Protein AF-0000000087425951 (afdb_homodimer)

Sequence (252 aa):
MTLQTYEGGCHCGRIRFEIDVDLGAAEILDCNCSICTKKGFLHLIVPPEHFRLLQGDDAISEYRFGTKQAVHKFCRTCGVHPFYTPRSHPDDVDVNVRALEGVEIGELEITPFDGRNWEDNVEGIRMTLQTYEGGCHCGRIRFEIDVDLGAAEILDCNCSICTKKGFLHLIVPPEHFRLLQGDDAISEYRFGTKQAVHKFCRTCGVHPFYTPRSHPDDVDVNVRALEGVEIGELEITPFDGRNWEDNVEGIR

Solvent-accessible surface area (backbone atoms only — not comparable to full-atom values): 13506 Å² total; per-residue (Å²): 133,68,75,38,81,41,47,32,29,37,77,82,58,56,32,30,32,39,35,54,44,34,71,92,75,49,72,32,35,38,40,58,18,80,58,37,39,37,37,43,46,34,39,35,75,38,54,52,92,35,49,43,80,72,44,31,79,88,40,55,38,68,33,66,56,95,89,51,65,30,42,41,31,22,33,69,65,64,30,26,52,32,39,29,32,35,60,86,43,69,79,30,36,31,32,21,57,52,21,35,59,93,64,61,72,91,78,55,74,70,40,81,37,63,39,71,50,36,89,84,41,51,69,80,76,95,133,68,73,38,80,40,47,31,30,36,78,81,58,56,32,30,32,38,34,55,44,35,72,92,74,50,73,30,37,39,39,56,20,79,59,38,38,36,38,41,47,33,40,34,74,37,54,51,92,33,49,43,81,73,44,31,79,89,39,53,38,71,34,69,56,93,90,50,64,30,43,39,31,22,33,70,65,65,29,28,52,33,39,30,29,35,60,86,42,70,79,31,35,30,32,20,56,53,21,37,60,93,63,61,71,91,76,54,73,70,41,80,37,63,39,72,50,36,89,83,43,53,70,80,78,96

Radius of gyration: 17.61 Å; Cα contacts (8 Å, |Δi|>4): 577; chains: 2; bounding box: 40×49×46 Å

Foldseek 3Di:
DAWDKWKFADDVPQWIKIFTDDQQPFAWEQEDADVSVVQVFIWTKDAPVRMGTPGRPVQWDWDADDVRLWTFIAGNPRGHGQWTQDNLHNRIIIGRPVGTPPDDPVPHDYHYFHCNPVVVTSVVVD/DAWDKWKFADDVPQWIKIFTDDQQPFAKEQEDADVSVVQVFIWTKDAPVRMGTPGRPVQWDWDADDVRQWTFIAGNPRGHGQWTQDNLHNRIIIGRPVGTPPDDPVPHDYHYFHCNPVVVTSVVVD

pLDDT: mean 97.37, std 3.4, range [67.31, 98.94]

Secondary structure (DSSP, 8-state):
---EEEEEE-SSSSSEEEEEE-TTT--EEEE-SHHHHHHT--EEEE-GGGEEEEE-GGGEEEE--TTS-SBEEEETTT----EEB-SS-TTSEEEEGGGBTT--GGGS-EEEE-GGGHHHHGGGG-/---EEEEEE-SSSS-EEEEEE-TTT--EEEE-SHHHHHHT--EEEE-GGGEEEEE-GGGEEEE--TTS-SBEEEETTT----EEB-SS-TTSEEEEGGGBTT--GGGS-EEEE-GGGHHHHGGGG-

Nearest PDB structures (foldseek):
  3fac-assembly6_F  TM=9.091E-01  e=2.505E-10  Cereibacter sphaeroides 2.4.1
  8ajq-assembly2_C  TM=7.579E-01  e=1.275E-05  Pseudomonas aeruginosa PAO1
  6r0v-assembly3_C  TM=4.363E-01  e=1.136E+00  Magnetospirillum gryphiswaldense MSR-1
  8x2u-assembly1_P  TM=5.049E-01  e=9.489E+00  Mus musculus
  7xoi-assembly8_O  TM=3.324E-01  e=5.133E+00  Aspergillus sojae NBRC 4239

Structure (mmCIF, N/CA/C/O backbone):
data_AF-0000000087425951-model_v1
#
loop_
_entity.id
_entity.type
_entity.pdbx_description
1 polymer 'GFA family protein'
#
loop_
_atom_site.group_PDB
_atom_site.id
_atom_site.type_symbol
_atom_site.label_atom_id
_atom_site.label_alt_id
_atom_site.label_comp_id
_atom_site.label_asym_id
_atom_site.label_entity_id
_atom_site.label_seq_id
_atom_site.pdbx_PDB_ins_code
_atom_site.Cartn_x
_atom_site.Cartn_y
_atom_site.Cartn_z
_atom_site.occupancy
_atom_site.B_iso_or_equiv
_atom_site.auth_seq_id
_atom_site.auth_comp_id
_atom_site.auth_asym_id
_atom_site.auth_atom_id
_atom_site.pdbx_PDB_model_num
ATOM 1 N N . MET A 1 1 ? -12.234 27.031 -0.4 1 67.31 1 MET A N 1
ATOM 2 C CA . MET A 1 1 ? -12.938 25.797 -0.085 1 67.31 1 MET A CA 1
ATOM 3 C C . MET A 1 1 ? -12.742 25.422 1.378 1 67.31 1 MET A C 1
ATOM 5 O O . MET A 1 1 ? -11.812 25.906 2.031 1 67.31 1 MET A O 1
ATOM 9 N N . THR A 1 2 ? -13.68 24.969 2.209 1 88.31 2 THR A N 1
ATOM 10 C CA . THR A 1 2 ? -13.773 24.859 3.66 1 88.31 2 THR A CA 1
ATOM 11 C C . THR A 1 2 ? -13.148 23.547 4.145 1 88.31 2 THR A C 1
ATOM 13 O O . THR A 1 2 ? -13.227 22.531 3.461 1 88.31 2 THR A O 1
ATOM 16 N N . LEU A 1 3 ? -12.516 23.703 5.332 1 94.31 3 LEU A N 1
ATOM 17 C CA . LEU A 1 3 ? -11.961 22.531 6.004 1 94.31 3 LEU A CA 1
ATOM 18 C C . LEU A 1 3 ? -13.07 21.562 6.41 1 94.31 3 LEU A C 1
ATOM 20 O O . LEU A 1 3 ? -14.133 21.969 6.867 1 94.31 3 LEU A O 1
ATOM 24 N N . GLN A 1 4 ? -12.859 20.312 6.082 1 96.94 4 GLN A N 1
ATOM 25 C CA . GLN A 1 4 ? -13.727 19.219 6.516 1 96.94 4 GLN A CA 1
ATOM 26 C C . GLN A 1 4 ? -12.938 18.172 7.312 1 96.94 4 GLN A C 1
ATOM 28 O O . GLN A 1 4 ? -11.734 18 7.102 1 96.94 4 GLN A O 1
ATOM 33 N N . THR A 1 5 ? -13.695 17.578 8.266 1 98.44 5 THR A N 1
ATOM 34 C CA . THR A 1 5 ? -13.07 16.516 9.047 1 98.44 5 THR A CA 1
ATOM 35 C C . THR A 1 5 ? -13.273 15.156 8.375 1 98.44 5 THR A C 1
ATOM 37 O O . THR A 1 5 ? -14.391 14.82 7.973 1 98.44 5 THR A O 1
ATOM 40 N N . TYR A 1 6 ? -12.211 14.414 8.203 1 98.56 6 TYR A N 1
ATOM 41 C CA . TYR A 1 6 ? -12.234 13.047 7.691 1 98.56 6 TYR A CA 1
ATOM 42 C C . TYR A 1 6 ? -11.688 12.07 8.719 1 98.56 6 TYR A C 1
ATOM 44 O O . TYR A 1 6 ? -10.703 12.367 9.406 1 98.56 6 TYR A O 1
ATOM 52 N N . GLU A 1 7 ? -12.352 10.961 8.82 1 98.81 7 GLU A N 1
ATOM 53 C CA . GLU A 1 7 ? -11.82 9.852 9.609 1 98.81 7 GLU A CA 1
ATOM 54 C C . GLU A 1 7 ? -11.016 8.891 8.734 1 98.81 7 GLU A C 1
ATOM 56 O O . GLU A 1 7 ? -11.258 8.789 7.535 1 98.81 7 GLU A O 1
ATOM 61 N N . GLY A 1 8 ? -10.031 8.25 9.406 1 98.88 8 GLY A N 1
ATOM 62 C CA . GLY A 1 8 ? -9.227 7.242 8.734 1 98.88 8 GLY A CA 1
ATOM 63 C C . GLY A 1 8 ? -8.562 6.273 9.703 1 98.88 8 GLY A C 1
ATOM 64 O O . GLY A 1 8 ? -8.82 6.316 10.906 1 98.88 8 GLY A O 1
ATOM 65 N N . GLY A 1 9 ? -7.809 5.359 9.148 1 98.88 9 GLY A N 1
ATOM 66 C CA . GLY A 1 9 ? -7.125 4.371 9.961 1 98.88 9 GLY A CA 1
ATOM 67 C C . GLY A 1 9 ? -6.621 3.184 9.164 1 98.88 9 GLY A C 1
ATOM 68 O O . GLY A 1 9 ? -6.695 3.182 7.93 1 98.88 9 GLY A O 1
ATOM 69 N N . CYS A 1 10 ? -6.031 2.248 9.914 1 98.94 10 CYS A N 1
ATOM 70 C CA . CYS A 1 10 ? -5.633 0.994 9.281 1 98.94 10 CYS A CA 1
ATOM 71 C C . CYS A 1 10 ? -6.84 0.098 9.039 1 98.94 10 CYS A C 1
ATOM 73 O O . CYS A 1 10 ? -7.98 0.528 9.203 1 98.94 10 CYS A O 1
ATOM 75 N N . HIS A 1 11 ? -6.617 -1.07 8.539 1 98.94 11 HIS A N 1
ATOM 76 C CA . HIS A 1 11 ? -7.73 -1.928 8.141 1 98.94 11 HIS A CA 1
ATOM 77 C C . HIS A 1 11 ? -8.344 -2.625 9.352 1 98.94 11 HIS A C 1
ATOM 79 O O . HIS A 1 11 ? -9.562 -2.773 9.438 1 98.94 11 HIS A O 1
ATOM 85 N N . CYS A 1 12 ? -7.527 -3.154 10.289 1 98.88 12 CYS A N 1
ATOM 86 C CA . CYS A 1 12 ? -8.008 -3.957 11.414 1 98.88 12 CYS A CA 1
ATOM 87 C C . CYS A 1 12 ? -8.656 -3.08 12.469 1 98.88 12 CYS A C 1
ATOM 89 O O . CYS A 1 12 ? -9.258 -3.588 13.422 1 98.88 12 CYS A O 1
ATOM 91 N N . GLY A 1 13 ? -8.484 -1.834 12.367 1 98.75 13 GLY A N 1
ATOM 92 C CA . GLY A 1 13 ? -9.172 -0.912 13.25 1 98.75 13 GLY A CA 1
ATOM 93 C C . GLY A 1 13 ? -8.336 -0.503 14.453 1 98.75 13 GLY A C 1
ATOM 94 O O . GLY A 1 13 ? -8.742 0.366 15.227 1 98.75 13 GLY A O 1
ATOM 95 N N . ARG A 1 14 ? -7.16 -0.985 14.594 1 98.81 14 ARG A N 1
ATOM 96 C CA . ARG A 1 14 ? -6.336 -0.688 15.766 1 98.81 14 ARG A CA 1
ATOM 97 C C . ARG A 1 14 ? -5.781 0.731 15.695 1 98.81 14 ARG A C 1
ATOM 99 O O . ARG A 1 14 ? -5.547 1.361 16.734 1 98.81 14 ARG A O 1
ATOM 106 N N . ILE A 1 15 ? -5.535 1.229 14.555 1 98.94 15 ILE A N 1
ATOM 107 C CA . ILE A 1 15 ? -5.109 2.611 14.367 1 98.94 15 ILE A CA 1
ATOM 108 C C . ILE A 1 15 ? -6.246 3.426 13.758 1 98.94 15 ILE A C 1
ATOM 110 O O . ILE A 1 15 ? -6.75 3.088 12.68 1 98.94 15 ILE A O 1
ATOM 114 N N . ARG A 1 16 ? -6.684 4.426 14.43 1 98.94 16 ARG A N 1
ATOM 115 C CA . ARG A 1 16 ? -7.715 5.352 13.961 1 98.94 16 ARG A CA 1
ATOM 116 C C . ARG A 1 16 ? -7.277 6.797 14.148 1 98.94 16 ARG A C 1
ATOM 118 O O . ARG A 1 16 ? -6.672 7.141 15.172 1 98.94 16 ARG A O 1
ATOM 125 N N . PHE A 1 17 ? -7.586 7.641 13.188 1 98.94 17 PHE A N 1
ATOM 126 C CA . PHE A 1 17 ? -7.23 9.055 13.273 1 98.94 17 PHE A CA 1
ATOM 127 C C . PHE A 1 17 ? -8.281 9.914 12.586 1 98.94 17 PHE A C 1
ATOM 129 O O . PHE A 1 17 ? -9.188 9.398 11.93 1 98.94 17 PHE A O 1
ATOM 136 N N . GLU A 1 18 ? -8.219 11.219 12.82 1 98.88 18 GLU A N 1
ATOM 137 C CA . GLU A 1 18 ? -8.969 12.242 12.109 1 98.88 18 GLU A CA 1
ATOM 138 C C . GLU A 1 18 ? -8.039 13.32 11.555 1 98.88 18 GLU A C 1
ATOM 140 O O . GLU A 1 18 ? -6.996 13.617 12.141 1 98.88 18 GLU A O 1
ATOM 145 N N . ILE A 1 19 ? -8.484 13.867 10.414 1 98.88 19 ILE A N 1
ATOM 146 C CA . ILE A 1 19 ? -7.785 15.031 9.875 1 98.88 19 ILE A CA 1
ATOM 147 C C . ILE A 1 19 ? -8.797 16.094 9.469 1 98.88 19 ILE A C 1
ATOM 149 O O . ILE A 1 19 ? -9.938 15.781 9.109 1 98.88 19 ILE A O 1
ATOM 153 N N . ASP A 1 20 ? -8.391 17.312 9.625 1 98.69 20 ASP A N 1
ATOM 154 C CA . ASP A 1 20 ? -9.109 18.438 9.031 1 98.69 20 ASP A CA 1
ATOM 155 C C . ASP A 1 20 ? -8.422 18.906 7.75 1 98.69 20 ASP A C 1
ATOM 157 O O . ASP A 1 20 ? -7.258 19.312 7.773 1 98.69 20 ASP A O 1
ATOM 161 N N . VAL A 1 21 ? -9.141 18.828 6.621 1 98.06 21 VAL A N 1
ATOM 162 C CA . VAL A 1 21 ? -8.508 19.172 5.352 1 98.06 21 VAL A CA 1
ATOM 163 C C . VAL A 1 21 ? -9.578 19.594 4.34 1 98.06 21 VAL A C 1
ATOM 165 O O . VAL A 1 21 ? -10.727 19.156 4.434 1 98.06 21 VAL A O 1
ATOM 168 N N . ASP A 1 22 ? -9.227 20.516 3.504 1 96.62 22 ASP A N 1
ATOM 169 C CA . ASP A 1 22 ? -9.977 20.75 2.277 1 96.62 22 ASP A CA 1
ATOM 170 C C . ASP A 1 22 ? -9.469 19.859 1.142 1 96.62 22 ASP A C 1
ATOM 172 O O . ASP A 1 22 ? -8.539 20.234 0.426 1 96.62 22 ASP A O 1
ATOM 176 N N . LEU A 1 23 ? -10.078 18.719 0.985 1 95 23 LEU A N 1
ATOM 177 C CA . LEU A 1 23 ? -9.594 17.734 0.034 1 95 23 LEU A CA 1
ATOM 178 C C . LEU A 1 23 ? -9.672 18.266 -1.394 1 95 23 LEU A C 1
ATOM 180 O O . LEU A 1 23 ? -8.859 17.891 -2.242 1 95 23 LEU A O 1
ATOM 184 N N . GLY A 1 24 ? -10.656 19.078 -1.704 1 92.88 24 GLY A N 1
ATOM 185 C CA . GLY A 1 24 ? -10.797 19.672 -3.029 1 92.88 24 GLY A CA 1
ATOM 186 C C . GLY A 1 24 ? -9.648 20.578 -3.4 1 92.88 24 GLY A C 1
ATOM 187 O O . GLY A 1 24 ? -9.352 20.766 -4.582 1 92.88 24 GLY A O 1
ATOM 188 N N . ALA A 1 25 ? -8.953 21.094 -2.416 1 94.12 25 ALA A N 1
ATOM 189 C CA . ALA A 1 25 ? -7.871 22.047 -2.645 1 94.12 25 ALA A CA 1
ATOM 190 C C . ALA A 1 25 ? -6.516 21.438 -2.32 1 94.12 25 ALA A C 1
ATOM 192 O O . ALA A 1 25 ? -5.473 22.031 -2.586 1 94.12 25 ALA A O 1
ATOM 193 N N . ALA A 1 26 ? -6.523 20.297 -1.771 1 95.12 26 ALA A N 1
ATOM 194 C CA . ALA A 1 26 ? -5.281 19.688 -1.294 1 95.12 26 ALA A CA 1
ATOM 195 C C . ALA A 1 26 ? -4.465 19.141 -2.453 1 95.12 26 ALA A C 1
ATOM 197 O O . ALA A 1 26 ? -5.023 18.641 -3.439 1 95.12 26 ALA A O 1
ATOM 198 N N . GLU A 1 27 ? -3.17 19.297 -2.297 1 96.06 27 GLU A N 1
ATOM 199 C CA . GLU A 1 27 ? -2.262 18.609 -3.211 1 96.06 27 GLU A CA 1
ATOM 200 C C . GLU A 1 27 ? -2.029 17.156 -2.771 1 96.06 27 GLU A C 1
ATOM 202 O O . GLU A 1 27 ? -1.604 16.906 -1.643 1 96.06 27 GLU A O 1
ATOM 207 N N . ILE A 1 28 ? -2.406 16.234 -3.607 1 98.38 28 ILE A N 1
ATOM 208 C CA . ILE A 1 28 ? -2.146 14.82 -3.369 1 98.38 28 ILE A CA 1
ATOM 209 C C . ILE A 1 28 ? -1.03 14.336 -4.293 1 98.38 28 ILE A C 1
ATOM 211 O O . ILE A 1 28 ? -1.119 14.484 -5.512 1 98.38 28 ILE A O 1
ATOM 215 N N . LEU A 1 29 ? 0.051 13.781 -3.73 1 98.5 29 LEU A N 1
ATOM 216 C CA . LEU A 1 29 ? 1.2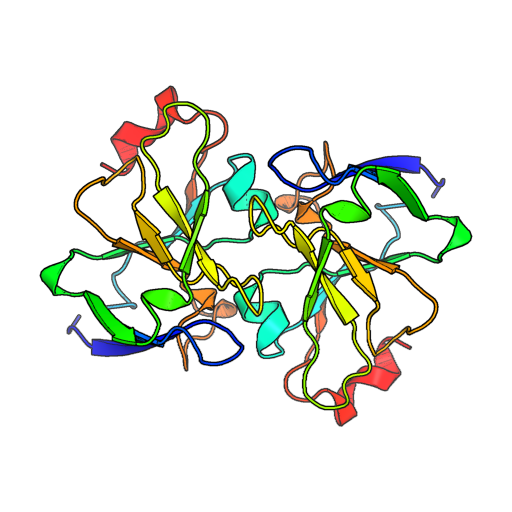21 13.406 -4.52 1 98.5 29 LEU A CA 1
ATOM 217 C C . LEU A 1 29 ? 1.33 11.891 -4.648 1 98.5 29 LEU A C 1
ATOM 219 O O . LEU A 1 29 ? 1.023 11.164 -3.707 1 98.5 29 LEU A O 1
ATOM 223 N N . ASP A 1 30 ? 1.721 11.445 -5.789 1 98.25 30 ASP A N 1
ATOM 224 C CA . ASP A 1 30 ? 2.146 10.078 -6.07 1 98.25 30 ASP A CA 1
ATOM 225 C C . ASP A 1 30 ? 3.65 10.008 -6.324 1 98.25 30 ASP A C 1
ATOM 227 O O . ASP A 1 30 ? 4.117 10.359 -7.41 1 98.25 30 ASP A O 1
ATOM 231 N N . CYS A 1 31 ? 4.371 9.562 -5.336 1 98.25 31 CYS A N 1
ATOM 232 C CA . CYS A 1 31 ? 5.828 9.539 -5.379 1 98.25 31 CYS A CA 1
ATOM 233 C C . CYS A 1 31 ? 6.332 8.211 -5.945 1 98.25 31 CYS A C 1
ATOM 235 O O . CYS A 1 31 ? 5.828 7.148 -5.586 1 98.25 31 CYS A O 1
ATOM 237 N N . ASN A 1 32 ? 7.379 8.266 -6.746 1 97.94 32 ASN A N 1
ATOM 238 C CA . ASN A 1 32 ? 7.875 7.039 -7.367 1 97.94 32 ASN A CA 1
ATOM 239 C C . ASN A 1 32 ? 9.188 6.586 -6.734 1 97.94 32 ASN A C 1
ATOM 241 O O . ASN A 1 32 ? 9.969 5.871 -7.363 1 97.94 32 ASN A O 1
ATOM 245 N N . CYS A 1 33 ? 9.5 7.055 -5.52 1 97.81 33 CYS A N 1
ATOM 246 C CA . CYS A 1 33 ? 10.68 6.5 -4.867 1 97.81 33 CYS A CA 1
ATOM 247 C C . CYS A 1 33 ? 10.469 5.035 -4.512 1 97.81 33 CYS A C 1
ATOM 249 O O . CYS A 1 33 ? 9.367 4.504 -4.672 1 97.81 33 CYS A O 1
ATOM 251 N N . SER A 1 34 ? 11.492 4.371 -4.012 1 97.69 34 SER A N 1
ATOM 252 C CA . SER A 1 34 ? 11.516 2.918 -3.861 1 97.69 34 SER A CA 1
ATOM 253 C C . SER A 1 34 ? 10.43 2.447 -2.898 1 97.69 34 SER A C 1
ATOM 255 O O . SER A 1 34 ? 9.703 1.499 -3.195 1 97.69 34 SER A O 1
ATOM 257 N N . ILE A 1 35 ? 10.219 3.1 -1.783 1 98.56 35 ILE A N 1
ATOM 258 C CA . ILE A 1 35 ? 9.305 2.562 -0.778 1 98.56 35 ILE A CA 1
ATOM 259 C C . ILE A 1 35 ? 7.887 3.045 -1.06 1 98.56 35 ILE A C 1
ATOM 261 O O . ILE A 1 35 ? 6.918 2.312 -0.835 1 98.56 35 ILE A O 1
ATOM 265 N N . CYS A 1 36 ? 7.703 4.258 -1.568 1 98.5 36 CYS A N 1
ATOM 266 C CA . CYS A 1 36 ? 6.367 4.77 -1.836 1 98.5 36 CYS A CA 1
ATOM 267 C C . CYS A 1 36 ? 5.684 3.967 -2.936 1 98.5 36 CYS A C 1
ATOM 269 O O . CYS A 1 36 ? 4.484 3.688 -2.854 1 98.5 36 CYS A O 1
ATOM 271 N N . THR A 1 37 ? 6.488 3.605 -3.98 1 98.19 37 THR A N 1
ATOM 272 C CA . THR A 1 37 ? 5.945 2.768 -5.043 1 98.19 37 THR A CA 1
ATOM 273 C C . THR A 1 37 ? 5.445 1.439 -4.48 1 98.19 37 THR A C 1
ATOM 275 O O . THR A 1 37 ? 4.309 1.037 -4.746 1 98.19 37 THR A O 1
ATOM 278 N N . LYS A 1 38 ? 6.234 0.79 -3.648 1 98.75 38 LYS A N 1
ATOM 279 C CA . LYS A 1 38 ? 5.883 -0.521 -3.109 1 98.75 38 LYS A CA 1
ATOM 280 C C . LYS A 1 38 ? 4.66 -0.432 -2.199 1 98.75 38 LYS A C 1
ATOM 282 O O . LYS A 1 38 ? 3.859 -1.367 -2.133 1 98.75 38 LYS A O 1
ATOM 287 N N . LYS A 1 39 ? 4.445 0.662 -1.551 1 98.69 39 LYS A N 1
ATOM 288 C CA . LYS A 1 39 ? 3.342 0.841 -0.61 1 98.69 39 LYS A CA 1
ATOM 289 C C . LYS A 1 39 ? 2.08 1.314 -1.325 1 98.69 39 LYS A C 1
ATOM 291 O O . LYS A 1 39 ? 0.978 1.216 -0.781 1 98.69 39 LYS A O 1
ATOM 296 N N . GLY A 1 40 ? 2.262 1.84 -2.477 1 98.31 40 GLY A N 1
ATOM 297 C CA . GLY A 1 40 ? 1.135 2.498 -3.117 1 98.31 40 GLY A CA 1
ATOM 298 C C . GLY A 1 40 ? 0.629 3.701 -2.346 1 98.31 40 GLY A C 1
ATOM 299 O O . GLY A 1 40 ? -0.563 4.012 -2.377 1 98.31 40 GLY A O 1
ATOM 300 N N . PHE A 1 41 ? 1.495 4.336 -1.675 1 98.81 41 PHE A N 1
ATOM 301 C CA . PHE A 1 41 ? 1.149 5.445 -0.791 1 98.81 41 PHE A CA 1
ATOM 302 C C . PHE A 1 41 ? 0.778 6.684 -1.595 1 98.81 41 PHE A C 1
ATOM 304 O O . PHE A 1 41 ? 1.463 7.035 -2.559 1 98.81 41 PHE A O 1
ATOM 311 N N . LEU A 1 42 ? -0.314 7.297 -1.308 1 98.81 42 LEU A N 1
ATOM 312 C CA . LEU A 1 42 ? -0.7 8.594 -1.857 1 98.81 42 LEU A CA 1
ATOM 313 C C . LEU A 1 42 ? -0.649 9.672 -0.786 1 98.81 42 LEU A C 1
ATOM 315 O O . LEU A 1 42 ? -1.388 9.617 0.2 1 98.81 42 LEU A O 1
ATOM 319 N N . HIS A 1 43 ? 0.145 10.68 -0.984 1 98.81 43 HIS A N 1
ATOM 320 C CA . HIS A 1 43 ? 0.6 11.602 0.047 1 98.81 43 HIS A CA 1
ATOM 321 C C . HIS A 1 43 ? -0.371 12.766 0.21 1 98.81 43 HIS A C 1
ATOM 323 O O . HIS A 1 43 ? -0.675 13.469 -0.757 1 98.81 43 HIS A O 1
ATOM 329 N N . LEU A 1 44 ? -0.845 12.969 1.369 1 98.81 44 LEU A N 1
ATOM 330 C CA . LEU A 1 44 ? -1.563 14.148 1.834 1 98.81 44 LEU A CA 1
ATOM 331 C C . LEU A 1 44 ? -0.918 14.719 3.094 1 98.81 44 LEU A C 1
ATOM 333 O O . LEU A 1 44 ? -1.111 14.188 4.188 1 98.81 44 LEU A O 1
ATOM 337 N N . ILE A 1 45 ? -0.121 15.711 2.93 1 98.5 45 ILE A N 1
ATOM 338 C CA . ILE A 1 45 ? 0.612 16.281 4.059 1 98.5 45 ILE A CA 1
ATOM 339 C C . ILE A 1 45 ? -0.284 17.25 4.816 1 98.5 45 ILE A C 1
ATOM 341 O O . ILE A 1 45 ? -0.843 18.188 4.227 1 98.5 45 ILE A O 1
ATOM 345 N N . VAL A 1 46 ? -0.41 17 6.043 1 98.38 46 VAL A N 1
ATOM 346 C CA . VAL A 1 46 ? -1.271 17.828 6.883 1 98.38 46 VAL A CA 1
ATOM 347 C C . VAL A 1 46 ? -0.476 18.344 8.078 1 98.38 46 VAL A C 1
ATOM 349 O O . VAL A 1 46 ? 0.34 17.625 8.656 1 98.38 46 VAL A O 1
ATOM 352 N N . PRO A 1 47 ? -0.716 19.625 8.469 1 98 47 PRO A N 1
ATOM 353 C CA . PRO A 1 47 ? -0.077 20.109 9.695 1 98 47 PRO A CA 1
ATOM 354 C C . PRO A 1 47 ? -0.521 19.344 10.938 1 98 47 PRO A C 1
ATOM 356 O O . PRO A 1 47 ? -1.637 18.828 10.977 1 98 47 PRO A O 1
ATOM 359 N N . PRO A 1 48 ? 0.382 19.297 11.906 1 98.25 48 PRO A N 1
ATOM 360 C CA . PRO A 1 48 ? 0.074 18.516 13.094 1 98.25 48 PRO A CA 1
ATOM 361 C C . PRO A 1 48 ? -1.211 18.953 13.789 1 98.25 48 PRO A C 1
ATOM 363 O O . PRO A 1 48 ? -1.919 18.141 14.383 1 98.25 48 PRO A O 1
ATOM 366 N N . GLU A 1 49 ? -1.566 20.234 13.703 1 98.31 49 GLU A N 1
ATOM 367 C CA . GLU A 1 49 ? -2.768 20.75 14.359 1 98.31 49 GLU A CA 1
ATOM 368 C C . GLU A 1 49 ? -4.031 20.25 13.664 1 98.31 49 GLU A C 1
ATOM 370 O O . GLU A 1 49 ? -5.133 20.359 14.203 1 98.31 49 GLU A O 1
ATOM 375 N N . HIS A 1 50 ? -3.889 19.719 12.484 1 98.56 50 HIS A N 1
ATOM 376 C CA . HIS A 1 50 ? -5.027 19.203 11.734 1 98.56 50 HIS A CA 1
ATOM 377 C C . HIS A 1 50 ? -5.07 17.688 11.766 1 98.56 50 HIS A C 1
ATOM 379 O O . HIS A 1 50 ? -5.871 17.062 11.062 1 98.56 50 HIS A O 1
ATOM 385 N N . PHE A 1 51 ? -4.207 17.125 12.539 1 98.88 51 PHE A N 1
ATOM 386 C CA . PHE A 1 51 ? -4.156 15.672 12.703 1 98.88 51 PHE A CA 1
ATOM 387 C C . PHE A 1 51 ? -4.398 15.273 14.148 1 98.88 51 PHE A C 1
ATOM 389 O O . PHE A 1 51 ? -3.775 15.828 15.062 1 98.88 51 PHE A O 1
ATOM 396 N N . ARG A 1 52 ? -5.305 14.289 14.336 1 98.88 52 ARG A N 1
ATOM 397 C CA . ARG A 1 52 ? -5.562 13.734 15.664 1 98.88 52 ARG A CA 1
ATOM 398 C C . ARG A 1 52 ? -5.543 12.211 15.625 1 98.88 52 ARG A C 1
ATOM 400 O O . ARG A 1 52 ? -6.383 11.586 14.969 1 98.88 52 ARG A O 1
ATOM 407 N N . LEU A 1 53 ? -4.582 11.625 16.281 1 98.81 53 LEU A N 1
ATOM 408 C CA . LEU A 1 53 ? -4.602 10.188 16.5 1 98.81 53 LEU A CA 1
ATOM 409 C C . LEU A 1 53 ? -5.625 9.805 17.562 1 98.81 53 LEU A C 1
ATOM 411 O O . LEU A 1 53 ? -5.516 10.234 18.719 1 98.81 53 LEU A O 1
ATOM 415 N N . LEU A 1 54 ? -6.566 9.031 17.172 1 98.81 54 LEU A N 1
ATOM 416 C CA . LEU A 1 54 ? -7.648 8.688 18.094 1 98.81 54 LEU A CA 1
ATOM 417 C C . LEU A 1 54 ? -7.297 7.445 18.906 1 98.81 54 LEU A C 1
ATOM 419 O O . LEU A 1 54 ? -7.727 7.305 20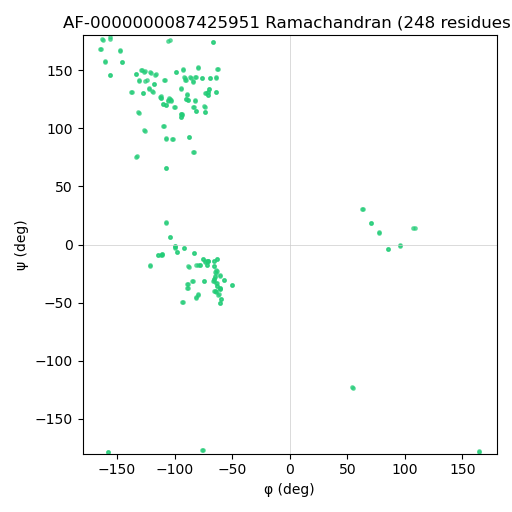.047 1 98.81 54 LEU A O 1
ATOM 423 N N . GLN A 1 55 ? -6.621 6.453 18.312 1 98.62 55 GLN A N 1
ATOM 424 C CA . GLN A 1 55 ? -6.168 5.242 18.984 1 98.62 55 GLN A CA 1
ATOM 425 C C . GLN A 1 55 ? -5.051 4.559 18.203 1 98.62 55 GLN A C 1
ATOM 427 O O . GLN A 1 55 ? -4.887 4.805 17 1 98.62 55 GLN A O 1
ATOM 432 N N . GLY A 1 56 ? -4.277 3.748 18.953 1 98.31 56 GLY A N 1
ATOM 433 C CA . GLY A 1 56 ? -3.428 2.781 18.281 1 98.31 56 GLY A CA 1
ATOM 434 C C . GLY A 1 56 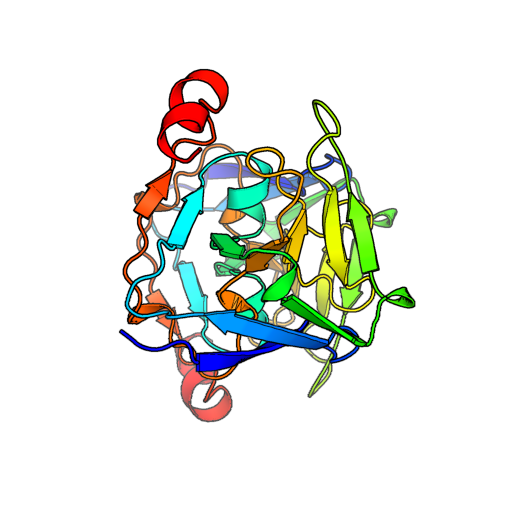? -1.955 3.143 18.328 1 98.31 56 GLY A C 1
ATOM 435 O O . GLY A 1 56 ? -1.158 2.633 17.531 1 98.31 56 GLY A O 1
ATOM 436 N N . ASP A 1 57 ? -1.637 4.07 19.188 1 97.69 57 ASP A N 1
ATOM 437 C CA . ASP A 1 57 ? -0.22 4.375 19.359 1 97.69 57 ASP A CA 1
ATOM 438 C C . ASP A 1 57 ? 0.591 3.105 19.594 1 97.69 57 ASP A C 1
ATOM 440 O O . ASP A 1 57 ? 1.704 2.965 19.094 1 97.69 57 ASP A O 1
ATOM 444 N N . ASP A 1 58 ? 0.037 2.174 20.266 1 98.12 58 ASP A N 1
ATOM 445 C CA . ASP A 1 58 ? 0.727 0.939 20.641 1 98.12 58 ASP A CA 1
ATOM 446 C C . ASP A 1 58 ? 0.688 -0.07 19.5 1 98.12 58 ASP A C 1
ATOM 448 O O . ASP A 1 58 ? 1.327 -1.122 19.562 1 98.12 58 ASP A O 1
ATOM 452 N N . ALA A 1 59 ? -0.045 0.216 18.438 1 98.69 59 ALA A N 1
ATOM 453 C CA . ALA A 1 59 ? -0.189 -0.688 17.297 1 98.69 59 ALA A CA 1
ATOM 454 C C . ALA A 1 59 ? 0.726 -0.274 16.141 1 98.69 59 ALA A C 1
ATOM 456 O O . ALA A 1 59 ? 0.804 -0.965 15.133 1 98.69 59 ALA A O 1
ATOM 457 N N . ILE A 1 60 ? 1.452 0.813 16.344 1 98.81 60 ILE A N 1
ATOM 458 C CA . ILE A 1 60 ? 2.264 1.387 15.273 1 98.81 60 ILE A CA 1
ATOM 459 C C . ILE A 1 60 ? 3.664 0.778 15.305 1 98.81 60 ILE A C 1
ATOM 461 O O . ILE A 1 60 ? 4.305 0.736 16.359 1 98.81 60 ILE A O 1
ATOM 465 N N . SER A 1 61 ? 4.059 0.245 14.188 1 98.81 61 SER A N 1
ATOM 466 C CA . SER A 1 61 ? 5.453 -0.097 13.938 1 98.81 61 SER A CA 1
ATOM 467 C C . SER A 1 61 ? 6.148 0.977 13.102 1 98.81 61 SER A C 1
ATOM 469 O O . SER A 1 61 ? 5.516 1.624 12.266 1 98.81 61 SER A O 1
ATOM 471 N N . GLU A 1 62 ? 7.398 1.153 13.328 1 98.88 62 GLU A N 1
ATOM 472 C CA . GLU A 1 62 ? 8.172 2.156 12.602 1 98.88 62 GLU A CA 1
ATOM 473 C C . GLU A 1 62 ? 9.258 1.507 11.758 1 98.88 62 GLU A C 1
ATOM 475 O O . GLU A 1 62 ? 9.812 0.469 12.133 1 98.88 6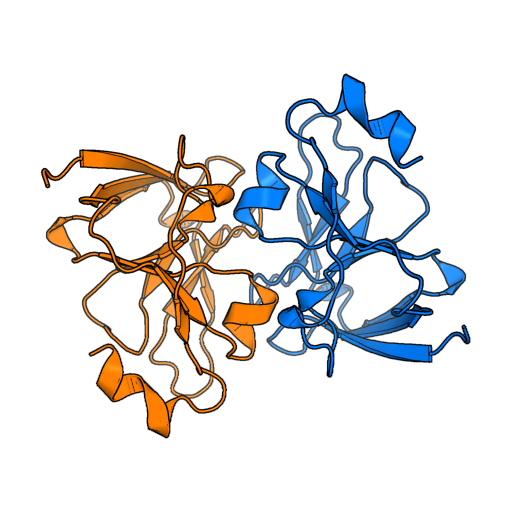2 GLU A O 1
ATOM 480 N N . TYR A 1 63 ? 9.523 2.098 10.664 1 98.88 63 TYR A N 1
ATOM 481 C CA . TYR A 1 63 ? 10.609 1.722 9.766 1 98.88 63 TYR A CA 1
ATOM 482 C C . TYR A 1 63 ? 11.328 2.955 9.234 1 98.88 63 TYR A C 1
ATOM 484 O O . TYR A 1 63 ? 10.688 3.92 8.812 1 98.88 63 TYR A O 1
ATOM 492 N N . ARG A 1 64 ? 12.617 2.9 9.336 1 98.81 64 ARG A N 1
ATOM 493 C CA . ARG A 1 64 ? 13.484 3.975 8.859 1 98.81 64 ARG A CA 1
ATOM 494 C C . ARG A 1 64 ? 14.578 3.43 7.945 1 98.81 64 ARG A C 1
ATOM 496 O O . ARG A 1 64 ? 15.086 2.328 8.164 1 98.81 64 ARG A O 1
ATOM 503 N N . PHE A 1 65 ? 14.992 4.227 7.035 1 98.44 65 PHE A N 1
ATOM 504 C CA . PHE A 1 65 ? 16.078 3.877 6.133 1 98.44 65 PHE A CA 1
ATOM 505 C C . PHE A 1 65 ? 16.75 5.133 5.586 1 98.44 65 PHE A C 1
ATOM 507 O O . PHE A 1 65 ? 16.312 6.25 5.875 1 98.44 65 PHE A O 1
ATOM 514 N N . GLY A 1 66 ? 17.828 4.848 4.773 1 96.88 66 GLY A N 1
ATOM 515 C CA . GLY A 1 66 ? 18.516 6.004 4.23 1 96.88 66 GLY A CA 1
ATOM 516 C C . GLY A 1 66 ? 18.984 6.973 5.297 1 96.88 66 GLY A C 1
ATOM 517 O O . GLY A 1 66 ? 19.734 6.586 6.207 1 96.88 66 GLY A O 1
ATOM 518 N N . THR A 1 67 ? 18.562 8.273 5.207 1 97.06 67 THR A N 1
ATOM 519 C CA . THR A 1 67 ? 18.969 9.297 6.164 1 97.06 67 THR A CA 1
ATOM 520 C C . THR A 1 67 ? 18.281 9.07 7.516 1 97.06 67 THR A C 1
ATOM 522 O O . THR A 1 67 ? 18.688 9.656 8.523 1 97.06 67 THR A O 1
ATOM 525 N N . LYS A 1 68 ? 17.328 8.289 7.574 1 98.12 68 LYS A N 1
ATOM 526 C CA . LYS A 1 68 ? 16.562 7.926 8.766 1 98.12 68 LYS A CA 1
ATOM 527 C C . LYS A 1 68 ? 15.695 9.094 9.234 1 98.12 68 LYS A C 1
ATOM 529 O O . LYS A 1 68 ? 15.203 9.086 10.359 1 98.12 68 LYS A O 1
ATOM 534 N N . GLN A 1 69 ? 15.445 10.07 8.352 1 97.5 69 GLN A N 1
ATOM 535 C CA . GLN A 1 69 ? 14.633 11.234 8.703 1 97.5 69 GLN A CA 1
ATOM 536 C C . GLN A 1 69 ? 13.148 10.914 8.617 1 97.5 69 GLN A C 1
ATOM 538 O O . GLN A 1 69 ? 12.375 11.312 9.492 1 97.5 69 GLN A O 1
ATOM 543 N N . ALA A 1 70 ? 12.797 10.258 7.555 1 98.56 70 ALA A N 1
ATOM 544 C CA . ALA A 1 70 ? 11.398 9.836 7.473 1 98.56 70 ALA A CA 1
ATOM 545 C C . ALA A 1 70 ? 11.102 8.727 8.477 1 98.56 70 ALA A C 1
ATOM 547 O O . ALA A 1 70 ? 11.883 7.777 8.609 1 98.56 70 ALA A O 1
ATOM 548 N N . VAL A 1 71 ? 10.078 8.82 9.172 1 98.75 71 VAL A N 1
ATOM 549 C CA . VAL A 1 71 ? 9.633 7.777 10.086 1 98.75 71 VAL A CA 1
ATOM 550 C C . VAL A 1 71 ? 8.398 7.074 9.516 1 98.75 71 VAL A C 1
ATOM 552 O O . VAL A 1 71 ? 7.27 7.449 9.828 1 98.75 71 VAL A O 1
ATOM 555 N N . HIS A 1 72 ? 8.625 6.051 8.789 1 98.88 72 HIS A N 1
ATOM 556 C CA . HIS A 1 72 ? 7.52 5.305 8.211 1 98.88 72 HIS A CA 1
ATOM 557 C C . HIS A 1 72 ? 6.754 4.531 9.281 1 98.88 72 HIS A C 1
ATOM 559 O O . HIS A 1 72 ? 7.363 3.852 10.109 1 98.88 72 HIS A O 1
ATOM 565 N N . LYS A 1 73 ? 5.484 4.648 9.273 1 98.94 73 LYS A N 1
ATOM 566 C CA . LYS A 1 73 ? 4.633 4.016 10.273 1 98.94 73 LYS A CA 1
ATOM 567 C C . LYS A 1 73 ? 3.617 3.082 9.625 1 98.94 73 LYS A C 1
ATOM 569 O O . LYS A 1 73 ? 3.014 3.426 8.602 1 98.94 73 LYS A O 1
ATOM 574 N N . PHE A 1 74 ? 3.459 1.925 10.164 1 98.94 74 PHE A N 1
ATOM 575 C CA . PHE A 1 74 ? 2.459 0.981 9.68 1 98.94 74 PHE A CA 1
ATOM 576 C C . PHE A 1 74 ? 1.882 0.162 10.828 1 98.94 74 PHE A C 1
ATOM 578 O O . PHE A 1 74 ? 2.482 0.079 11.898 1 98.94 7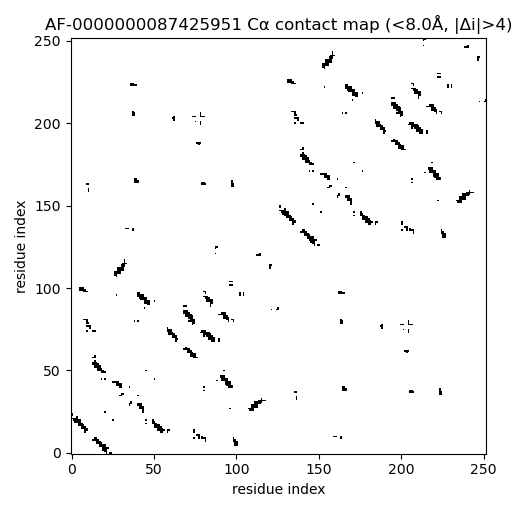4 PHE A O 1
ATOM 585 N N . CYS A 1 75 ? 0.72 -0.366 10.664 1 98.94 75 CYS A N 1
ATOM 586 C CA . CYS A 1 75 ? 0.054 -1.188 11.664 1 98.94 75 CYS A CA 1
ATOM 587 C C . CYS A 1 75 ? 0.741 -2.541 11.805 1 98.94 75 CYS A C 1
ATOM 589 O O . CYS A 1 75 ? 0.919 -3.256 10.82 1 98.94 75 CYS A O 1
ATOM 591 N N . ARG A 1 76 ? 1.067 -2.92 12.984 1 98.62 76 ARG A N 1
ATOM 592 C CA . ARG A 1 76 ? 1.794 -4.164 13.211 1 98.62 76 ARG A CA 1
ATOM 593 C C . ARG A 1 76 ? 0.894 -5.375 12.977 1 98.62 76 ARG A C 1
ATOM 595 O O . ARG A 1 76 ? 1.381 -6.496 12.812 1 98.62 76 ARG A O 1
ATOM 602 N N . THR A 1 77 ? -0.391 -5.168 12.977 1 98.81 77 THR A N 1
ATOM 603 C CA . THR A 1 77 ? -1.344 -6.27 12.867 1 98.81 77 THR A CA 1
ATOM 604 C C . THR A 1 77 ? -1.746 -6.492 11.414 1 98.81 77 THR A C 1
ATOM 606 O O . THR A 1 77 ? -1.675 -7.617 10.914 1 98.81 77 THR A O 1
ATOM 609 N N . CYS A 1 78 ? -2.125 -5.461 10.68 1 98.94 78 CYS A N 1
ATOM 610 C CA . CYS A 1 78 ? -2.658 -5.668 9.336 1 98.94 78 CYS A CA 1
ATOM 611 C C . CYS A 1 78 ? -1.691 -5.145 8.281 1 98.94 78 CYS A C 1
ATOM 613 O O . CYS A 1 78 ? -1.926 -5.312 7.086 1 98.94 78 CYS A O 1
ATOM 615 N N . GLY A 1 79 ? -0.666 -4.461 8.656 1 98.88 79 GLY A N 1
ATOM 616 C CA . GLY A 1 79 ? 0.404 -4.055 7.758 1 98.88 79 GLY A CA 1
ATOM 617 C C . GLY A 1 79 ? 0.108 -2.766 7.02 1 98.88 79 GLY A C 1
ATOM 618 O O . GLY A 1 79 ? 0.964 -2.244 6.301 1 98.88 79 GLY A O 1
ATOM 619 N N . VAL A 1 80 ? -1.092 -2.146 7.172 1 98.94 80 VAL A N 1
ATOM 620 C CA . VAL A 1 80 ? -1.487 -0.95 6.438 1 98.94 80 VAL A CA 1
ATOM 621 C C . VAL A 1 80 ? -0.659 0.244 6.906 1 98.94 80 VAL A C 1
ATOM 623 O O . VAL A 1 80 ? -0.344 0.361 8.094 1 98.94 80 VAL A O 1
ATOM 626 N N . HIS A 1 81 ? -0.316 1.121 5.949 1 98.94 81 HIS A N 1
ATOM 627 C CA . HIS A 1 81 ? 0.412 2.365 6.176 1 98.94 81 HIS A CA 1
ATOM 628 C C . HIS A 1 81 ? -0.53 3.564 6.164 1 98.94 81 HIS A C 1
ATOM 630 O O . HIS A 1 81 ? -0.699 4.215 5.129 1 98.94 81 HIS A O 1
ATOM 636 N N . PRO A 1 82 ? -1.056 3.939 7.34 1 98.94 82 PRO A N 1
ATOM 637 C CA . PRO A 1 82 ? -2.076 4.988 7.281 1 98.94 82 PRO A CA 1
ATOM 638 C C . PRO A 1 82 ? -1.479 6.395 7.258 1 98.94 82 PRO A C 1
ATOM 640 O O . PRO A 1 82 ? -2.094 7.32 6.723 1 98.94 82 PRO A O 1
ATOM 643 N N . PHE A 1 83 ? -0.362 6.59 7.871 1 98.94 83 PHE A N 1
ATOM 644 C CA . PHE A 1 83 ? 0.329 7.875 7.91 1 98.94 83 PHE A CA 1
ATOM 645 C C . PHE A 1 83 ? 1.771 7.699 8.367 1 98.94 83 PHE A C 1
ATOM 647 O O . PHE A 1 83 ? 2.154 6.621 8.836 1 98.94 83 PHE A O 1
ATOM 654 N N . TYR A 1 84 ? 2.543 8.719 8.219 1 98.88 84 TYR A N 1
ATOM 655 C CA . TYR A 1 84 ? 3.904 8.727 8.734 1 98.88 84 TYR A CA 1
ATOM 656 C C . TYR A 1 84 ? 4.449 10.148 8.812 1 98.88 84 TYR A C 1
ATOM 658 O O . TYR A 1 84 ? 3.742 11.109 8.508 1 98.88 84 TYR A O 1
ATOM 666 N N . THR A 1 85 ? 5.684 10.312 9.344 1 98.81 85 THR A N 1
ATOM 667 C CA . THR A 1 85 ? 6.414 11.578 9.328 1 98.81 85 THR A CA 1
ATOM 668 C C . THR A 1 85 ? 7.344 11.648 8.125 1 98.81 85 THR A C 1
ATOM 670 O O . THR A 1 85 ? 8.32 10.898 8.039 1 98.81 85 THR A O 1
ATOM 673 N N . PRO A 1 86 ? 7.035 12.523 7.207 1 98.44 86 PRO A N 1
ATOM 674 C CA . PRO A 1 86 ? 7.832 12.57 5.977 1 98.44 86 PRO A CA 1
ATOM 675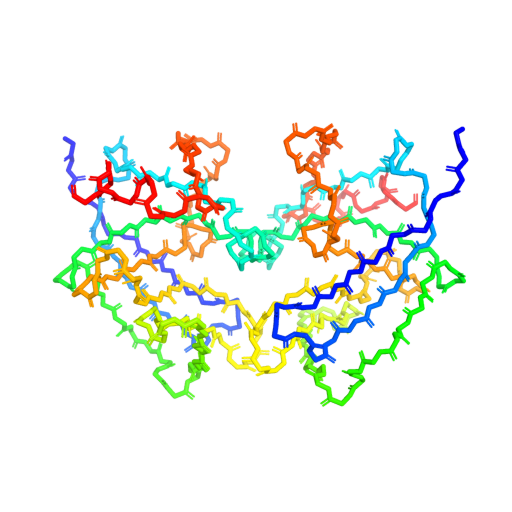 C C . PRO A 1 86 ? 9.148 13.32 6.16 1 98.44 86 PRO A C 1
ATOM 677 O O . PRO A 1 86 ? 9.234 14.234 6.98 1 98.44 86 PRO A O 1
ATOM 680 N N . ARG A 1 87 ? 10.125 12.93 5.348 1 97.44 87 ARG A N 1
ATOM 681 C CA . ARG A 1 87 ? 11.406 13.625 5.32 1 97.44 87 ARG A CA 1
ATOM 682 C C . ARG A 1 87 ? 11.234 15.062 4.84 1 97.44 87 ARG A C 1
ATOM 684 O O . ARG A 1 87 ? 11.891 15.977 5.355 1 97.44 87 ARG A O 1
ATOM 691 N N . SER A 1 88 ? 10.398 15.266 3.844 1 97.31 88 SER A N 1
ATOM 692 C CA . SER A 1 88 ? 10.211 16.578 3.234 1 97.31 88 SER A CA 1
ATOM 693 C C . SER A 1 88 ? 9.641 17.578 4.234 1 97.31 88 SER A C 1
ATOM 695 O O . SER A 1 88 ? 9.898 18.781 4.141 1 97.31 88 SER A O 1
ATOM 697 N N . HIS A 1 89 ? 8.773 17.188 5.129 1 97.94 89 HIS A N 1
ATOM 698 C CA . HIS A 1 89 ? 8.086 17.984 6.137 1 97.94 89 HIS A CA 1
ATOM 699 C C . HIS A 1 89 ? 8.148 17.312 7.504 1 97.94 89 HIS A C 1
ATOM 701 O O . HIS A 1 89 ? 7.137 16.797 7.996 1 97.94 89 HIS A O 1
ATOM 707 N N . PRO A 1 90 ? 9.289 17.391 8.133 1 97.38 90 PRO A N 1
ATOM 708 C CA . PRO A 1 90 ? 9.516 16.578 9.336 1 97.38 90 PRO A CA 1
ATOM 709 C C . PRO A 1 90 ? 8.609 16.984 10.5 1 97.38 90 PRO A C 1
ATOM 711 O O . PRO A 1 90 ? 8.469 16.234 11.469 1 97.38 90 PRO A O 1
ATOM 714 N N . ASP A 1 91 ? 7.926 18.141 10.477 1 98.19 91 ASP A N 1
ATOM 715 C CA . ASP A 1 91 ? 7.051 18.594 11.555 1 98.19 91 ASP A CA 1
ATOM 716 C C . ASP A 1 91 ? 5.59 18.266 11.25 1 98.19 91 ASP A C 1
ATOM 718 O O . ASP A 1 91 ? 4.711 18.484 12.086 1 98.19 91 ASP A O 1
ATOM 722 N N . ASP A 1 92 ? 5.301 17.781 10.078 1 98.75 92 ASP A N 1
ATOM 723 C CA . ASP A 1 92 ? 3.936 17.484 9.648 1 98.75 92 ASP A CA 1
ATOM 724 C C . ASP A 1 92 ? 3.66 15.992 9.672 1 98.75 92 ASP A C 1
ATOM 726 O O . ASP A 1 92 ? 4.516 15.203 10.086 1 98.75 92 ASP A O 1
ATOM 730 N N . VAL A 1 93 ? 2.402 15.703 9.375 1 98.88 93 VAL A N 1
ATOM 731 C CA . VAL A 1 93 ? 1.977 14.312 9.203 1 98.88 93 VAL A CA 1
ATOM 732 C C . VAL A 1 93 ? 1.617 14.062 7.742 1 98.88 93 VAL A C 1
ATOM 734 O O . VAL A 1 93 ? 0.895 14.852 7.129 1 98.88 93 VAL A O 1
ATOM 737 N N . ASP A 1 94 ? 2.195 13.094 7.188 1 98.94 94 ASP A N 1
ATOM 738 C CA . ASP A 1 94 ? 1.819 12.648 5.852 1 98.94 94 ASP A CA 1
ATOM 739 C C . ASP A 1 94 ? 0.803 11.508 5.918 1 98.94 94 ASP A C 1
ATOM 741 O O . ASP A 1 94 ? 1.138 10.398 6.32 1 98.94 94 ASP A O 1
ATOM 745 N N . VAL A 1 95 ? -0.407 11.82 5.52 1 98.94 95 VAL A N 1
ATOM 746 C CA . VAL A 1 95 ? -1.513 10.867 5.57 1 98.94 95 VAL A CA 1
ATOM 747 C C . VAL A 1 95 ? -1.655 10.172 4.223 1 98.94 95 VAL A C 1
ATOM 749 O O . VAL A 1 95 ? -1.563 10.805 3.172 1 98.94 95 VAL A O 1
ATOM 752 N N . ASN A 1 96 ? -1.811 8.852 4.281 1 98.94 96 ASN A N 1
ATOM 753 C CA . ASN A 1 96 ? -2.201 8.102 3.092 1 98.94 96 ASN A CA 1
ATOM 754 C C . ASN A 1 96 ? -3.672 8.328 2.748 1 98.94 96 ASN A C 1
ATOM 756 O O . ASN A 1 96 ? -4.559 7.883 3.48 1 98.94 96 ASN A O 1
ATOM 760 N N . VAL A 1 97 ? -3.916 8.938 1.655 1 98.81 97 VAL A N 1
ATOM 761 C CA . VAL A 1 97 ? -5.301 9.242 1.309 1 98.81 97 VAL A CA 1
ATOM 762 C C . VAL A 1 97 ? -6.102 7.949 1.197 1 98.81 97 VAL A C 1
ATOM 764 O O . VAL A 1 97 ? -7.293 7.922 1.521 1 98.81 97 VAL A O 1
ATOM 767 N N . ARG A 1 98 ? -5.484 6.859 0.89 1 98.75 98 ARG A N 1
ATOM 768 C CA . ARG A 1 98 ? -6.137 5.562 0.745 1 98.75 98 ARG A CA 1
ATOM 769 C C . ARG A 1 98 ? -6.691 5.074 2.08 1 98.75 98 ARG A C 1
ATOM 771 O O . ARG A 1 98 ? -7.516 4.16 2.117 1 98.75 98 ARG A O 1
ATOM 778 N N . ALA A 1 99 ? -6.219 5.617 3.146 1 98.81 99 ALA A N 1
ATOM 779 C CA . ALA A 1 99 ? -6.633 5.18 4.477 1 98.81 99 ALA A CA 1
ATOM 780 C C . ALA A 1 99 ? -7.82 5.996 4.977 1 98.81 99 ALA A C 1
ATOM 782 O O . ALA A 1 99 ? -8.352 5.738 6.059 1 98.81 99 ALA A O 1
ATOM 783 N N . LEU A 1 100 ? -8.273 7.02 4.199 1 98.75 100 LEU A N 1
ATOM 784 C CA . LEU A 1 100 ? -9.414 7.844 4.59 1 98.75 100 LEU A CA 1
ATOM 785 C C . LEU A 1 100 ? -10.727 7.156 4.246 1 98.75 100 LEU A C 1
ATOM 787 O O . LEU A 1 100 ? -10.82 6.457 3.232 1 98.75 100 LEU A O 1
ATOM 791 N N . GLU A 1 101 ? -11.648 7.348 5.086 1 97.94 101 GLU A N 1
ATOM 792 C CA . GLU A 1 101 ? -12.992 6.816 4.855 1 97.94 101 GLU A CA 1
ATOM 793 C C . GLU A 1 101 ? -13.805 7.75 3.967 1 97.94 101 GLU A C 1
ATOM 795 O O . GLU A 1 101 ? -13.719 8.977 4.09 1 97.94 101 GLU A O 1
ATOM 800 N N . GLY A 1 102 ? -14.539 7.141 3.111 1 95.5 102 GLY A N 1
ATOM 801 C CA . GLY A 1 102 ? -15.484 7.898 2.307 1 95.5 102 GLY A CA 1
ATOM 802 C C . GLY A 1 102 ? -14.82 8.648 1.166 1 95.5 102 GLY A C 1
ATOM 803 O O . GLY A 1 102 ? -15.422 9.562 0.587 1 95.5 102 GLY A O 1
ATOM 804 N N . VAL A 1 103 ? -13.578 8.438 0.848 1 96.44 103 VAL A N 1
ATOM 805 C CA . VAL A 1 103 ? -12.859 9.109 -0.225 1 96.44 103 VAL A CA 1
ATOM 806 C C . VAL A 1 103 ? -12.703 8.172 -1.416 1 96.44 103 VAL A C 1
ATOM 808 O O . VAL A 1 103 ? -12.242 7.035 -1.262 1 96.44 103 VAL A O 1
ATOM 811 N N . GLU A 1 104 ? -13.133 8.602 -2.559 1 94.38 104 GLU A N 1
ATOM 812 C CA . GLU A 1 104 ? -12.953 7.852 -3.797 1 94.38 104 GLU A CA 1
ATOM 813 C C . GLU A 1 104 ? -11.688 8.289 -4.531 1 94.38 104 GLU A C 1
ATOM 815 O O . GLU A 1 104 ? -11.656 9.367 -5.137 1 94.38 104 GLU A O 1
ATOM 820 N N . ILE A 1 105 ? -10.734 7.43 -4.582 1 95.12 105 ILE A N 1
ATOM 821 C CA . ILE A 1 105 ? -9.422 7.754 -5.117 1 95.12 105 ILE A CA 1
ATOM 822 C C . ILE A 1 105 ? -9.547 8.18 -6.578 1 95.12 105 ILE A C 1
ATOM 824 O O . ILE A 1 105 ? -8.852 9.094 -7.031 1 95.12 105 ILE A O 1
ATOM 828 N N . GLY A 1 106 ? -10.422 7.512 -7.289 1 92 106 GLY A N 1
ATOM 829 C CA . GLY A 1 106 ? -10.594 7.793 -8.703 1 92 106 GLY A CA 1
ATOM 830 C C . GLY A 1 106 ? -11.094 9.195 -8.977 1 92 106 GLY A C 1
ATOM 831 O O . GLY A 1 106 ? -11.039 9.672 -10.109 1 92 106 GLY A O 1
ATOM 832 N N . GLU A 1 107 ? -11.562 9.922 -7.969 1 93.12 107 GLU A N 1
ATOM 833 C CA . GLU A 1 107 ? -12.109 11.266 -8.125 1 93.12 107 GLU A CA 1
ATOM 834 C C . GLU A 1 107 ? -11.078 12.328 -7.738 1 93.12 107 GLU A C 1
ATOM 836 O O . GLU A 1 107 ? -11.328 13.523 -7.898 1 93.12 107 GLU A O 1
ATOM 841 N N . LEU A 1 108 ? -9.945 11.898 -7.305 1 95.38 108 LEU A N 1
ATOM 842 C CA . LEU A 1 108 ? -8.93 12.828 -6.832 1 95.38 108 LEU A CA 1
ATOM 843 C C . LEU A 1 108 ? -7.98 13.219 -7.965 1 95.38 108 LEU A C 1
ATOM 845 O O . LEU A 1 108 ? -7.738 12.422 -8.875 1 95.38 108 LEU A O 1
ATOM 849 N N . GLU A 1 109 ? -7.57 14.477 -7.914 1 95.56 109 GLU A N 1
ATOM 850 C CA . GLU A 1 109 ? -6.434 14.875 -8.734 1 95.56 109 GLU A CA 1
ATOM 851 C C . GLU A 1 109 ? -5.113 14.508 -8.07 1 95.56 109 GLU A C 1
ATOM 853 O O . GLU A 1 109 ? -4.797 15 -6.984 1 95.56 109 GLU A O 1
ATOM 858 N N . ILE A 1 110 ? -4.363 13.625 -8.641 1 97.31 110 ILE A N 1
ATOM 859 C CA . ILE A 1 110 ? -3.109 13.117 -8.094 1 97.31 110 ILE A CA 1
ATOM 860 C C . ILE A 1 110 ? -1.943 13.586 -8.961 1 97.31 110 ILE A C 1
ATOM 862 O O . ILE A 1 110 ? -1.967 13.438 -10.188 1 97.31 110 ILE A O 1
ATOM 866 N N . THR A 1 111 ? -0.958 14.18 -8.383 1 97.75 111 THR A N 1
ATOM 867 C CA . THR A 1 111 ? 0.207 14.711 -9.078 1 97.75 111 THR A CA 1
ATOM 868 C C . THR A 1 111 ? 1.412 13.797 -8.898 1 97.75 111 THR A C 1
ATOM 870 O O . THR A 1 111 ? 1.79 13.469 -7.773 1 97.75 111 THR A O 1
ATOM 873 N N . PRO A 1 112 ? 1.96 13.367 -10.016 1 97.5 112 PRO A N 1
ATOM 874 C CA . PRO A 1 112 ? 3.189 12.586 -9.883 1 97.5 112 PRO A CA 1
ATOM 875 C C . PRO A 1 112 ? 4.34 13.391 -9.281 1 97.5 112 PRO A C 1
ATOM 877 O O . PRO A 1 112 ? 4.449 14.594 -9.516 1 97.5 112 PRO A O 1
ATOM 880 N N . PHE A 1 113 ? 5.148 12.789 -8.484 1 98.19 113 PHE A N 1
ATOM 881 C CA . PHE A 1 113 ? 6.363 13.352 -7.91 1 98.19 113 PHE A CA 1
ATOM 882 C C . PHE A 1 113 ? 7.555 12.438 -8.164 1 98.19 113 PHE A C 1
ATOM 884 O O . PHE A 1 113 ? 7.48 11.234 -7.922 1 98.19 113 PHE A O 1
ATOM 891 N N . ASP A 1 114 ? 8.656 13.016 -8.664 1 98.12 114 ASP A N 1
ATOM 892 C CA . ASP A 1 114 ? 9.852 12.242 -8.969 1 98.12 114 ASP A CA 1
ATOM 893 C C . ASP A 1 114 ? 10.719 12.047 -7.727 1 98.12 114 ASP A C 1
ATOM 895 O O . ASP A 1 114 ? 11.758 12.695 -7.574 1 98.12 114 ASP A O 1
ATOM 899 N N . GLY A 1 115 ? 10.273 11.047 -6.883 1 97.75 115 GLY A N 1
ATOM 900 C CA . GLY A 1 115 ? 11.016 10.719 -5.676 1 97.75 115 GLY A CA 1
ATOM 901 C C . GLY A 1 115 ? 12.25 9.883 -5.945 1 97.75 115 GLY A C 1
ATOM 902 O O . GLY A 1 115 ? 13.117 9.75 -5.074 1 97.75 115 GLY A O 1
ATOM 903 N N . ARG A 1 116 ? 12.352 9.242 -7.098 1 97.25 116 ARG A N 1
ATOM 904 C CA . ARG A 1 116 ? 13.562 8.531 -7.477 1 97.25 116 ARG A CA 1
ATOM 905 C C . ARG A 1 116 ? 14.758 9.477 -7.559 1 97.25 116 ARG A C 1
ATOM 907 O O . ARG A 1 116 ? 15.883 9.094 -7.258 1 97.25 116 ARG A O 1
ATOM 914 N N . ASN A 1 117 ? 14.484 10.656 -8.031 1 97.81 117 ASN A N 1
ATOM 915 C CA . ASN A 1 117 ? 15.453 11.742 -7.996 1 97.81 117 ASN A CA 1
ATOM 916 C C . ASN A 1 117 ? 15.078 12.789 -6.953 1 97.81 117 ASN A C 1
ATOM 918 O O . ASN A 1 117 ? 14.852 13.961 -7.289 1 97.81 117 ASN A O 1
ATOM 922 N N . TRP A 1 118 ? 15.117 12.391 -5.703 1 97 118 TRP A N 1
ATOM 923 C CA . TRP A 1 118 ? 14.578 13.102 -4.551 1 97 118 TRP A CA 1
ATOM 924 C C . TRP A 1 118 ? 15.242 14.461 -4.395 1 97 118 TRP A C 1
ATOM 926 O O . TRP A 1 118 ? 14.562 15.492 -4.359 1 97 118 TRP A O 1
ATOM 936 N N . GLU A 1 119 ? 16.625 14.492 -4.406 1 96.38 119 GLU A N 1
ATOM 937 C CA . GLU A 1 119 ? 17.359 15.719 -4.117 1 96.38 119 GLU A CA 1
ATOM 938 C C . GLU A 1 119 ? 17.109 16.781 -5.176 1 96.38 119 GLU A C 1
ATOM 940 O O . GLU A 1 119 ? 17.094 17.984 -4.871 1 96.38 119 GLU A O 1
ATOM 945 N N . ASP A 1 120 ? 16.812 16.344 -6.34 1 97.06 120 ASP A N 1
ATOM 946 C CA . ASP A 1 120 ? 16.578 17.266 -7.441 1 97.06 120 ASP A CA 1
ATOM 947 C C . ASP A 1 120 ? 15.164 17.828 -7.395 1 97.06 120 ASP A C 1
ATOM 949 O O . ASP A 1 120 ? 14.867 18.859 -8.023 1 97.06 120 ASP A O 1
ATOM 953 N N . ASN A 1 121 ? 14.219 17.172 -6.621 1 97 121 ASN A N 1
ATOM 954 C CA . ASN A 1 121 ? 12.812 17.484 -6.797 1 97 121 ASN A CA 1
ATOM 955 C C . ASN A 1 121 ? 12.18 17.984 -5.5 1 97 121 ASN A C 1
ATOM 957 O O . ASN A 1 121 ? 11.133 18.625 -5.52 1 97 121 ASN A O 1
ATOM 961 N N . VAL A 1 122 ? 12.766 17.75 -4.359 1 95.62 122 VAL A N 1
ATOM 962 C CA . VAL A 1 122 ? 12.117 17.922 -3.064 1 95.62 122 VAL A CA 1
ATOM 963 C C . VAL A 1 122 ? 11.812 19.406 -2.832 1 95.62 122 VAL A C 1
ATOM 965 O O . VAL A 1 122 ? 10.812 19.75 -2.203 1 95.62 122 VAL A O 1
ATOM 968 N N . GLU A 1 123 ? 12.609 20.312 -3.354 1 93.62 123 GLU A N 1
ATOM 969 C CA . GLU A 1 123 ? 12.398 21.75 -3.117 1 93.62 123 GLU A CA 1
ATOM 970 C C . GLU A 1 123 ? 11.078 22.219 -3.727 1 93.62 123 GLU A C 1
ATOM 972 O O . GLU A 1 123 ? 10.445 23.141 -3.207 1 93.62 123 GLU A O 1
ATOM 977 N N . GLY A 1 124 ? 10.578 21.516 -4.719 1 91.19 124 GLY A N 1
ATOM 978 C CA . GLY A 1 124 ? 9.344 21.891 -5.391 1 91.19 124 GLY A CA 1
ATOM 979 C C . GLY A 1 124 ? 8.102 21.625 -4.555 1 91.19 124 GLY A C 1
ATOM 980 O O . GLY A 1 124 ? 7.016 22.109 -4.875 1 91.19 124 GLY A O 1
ATOM 981 N N . ILE A 1 125 ? 8.258 20.875 -3.555 1 90.19 125 ILE A N 1
ATOM 982 C CA . ILE A 1 125 ? 7.086 20.547 -2.75 1 90.19 125 ILE A CA 1
ATOM 983 C C . ILE A 1 125 ? 7.238 21.141 -1.353 1 90.19 125 ILE A C 1
ATOM 985 O O . ILE A 1 125 ? 6.336 21.016 -0.519 1 90.19 125 ILE A O 1
ATOM 989 N N . ARG A 1 126 ? 8.398 21.641 -1.065 1 88 126 ARG A N 1
ATOM 990 C CA . ARG A 1 126 ? 8.617 22.312 0.213 1 88 126 ARG A CA 1
ATOM 991 C C . ARG A 1 126 ? 8.18 23.766 0.151 1 88 126 ARG A C 1
ATOM 993 O O . ARG A 1 126 ? 8.164 24.375 -0.923 1 88 126 ARG A O 1
ATOM 1000 N N . MET B 1 1 ? 3.137 -14.234 -26.266 1 67.44 1 MET B N 1
ATOM 1001 C CA . MET B 1 1 ? 4.234 -13.484 -25.656 1 67.44 1 MET B CA 1
ATOM 1002 C C . MET B 1 1 ? 4.961 -14.336 -24.609 1 67.44 1 MET B C 1
ATOM 1004 O O . MET B 1 1 ? 4.426 -15.344 -24.156 1 67.44 1 MET B O 1
ATOM 1008 N N . THR B 1 2 ? 6.273 -14.367 -24.422 1 88.38 2 THR B N 1
ATOM 1009 C CA . THR B 1 2 ? 7.16 -15.297 -23.734 1 88.38 2 THR B CA 1
ATOM 1010 C C . THR B 1 2 ? 7.254 -14.961 -22.25 1 88.38 2 THR B C 1
ATOM 1012 O O . THR B 1 2 ? 7.203 -13.789 -21.875 1 88.38 2 THR B O 1
ATOM 1015 N N . LEU B 1 3 ? 7.332 -16.062 -21.469 1 94.38 3 LEU B N 1
ATOM 1016 C CA . LEU B 1 3 ? 7.543 -15.938 -20.031 1 94.38 3 LEU B CA 1
ATOM 1017 C C . LEU B 1 3 ? 8.906 -15.312 -19.75 1 94.38 3 LEU B C 1
ATOM 1019 O O . LEU B 1 3 ? 9.898 -15.633 -20.406 1 94.38 3 LEU B O 1
ATOM 1023 N N . GLN B 1 4 ? 8.898 -14.312 -18.891 1 96.94 4 GLN B N 1
ATOM 1024 C CA . GLN B 1 4 ? 10.109 -13.688 -18.359 1 96.94 4 GLN B CA 1
ATOM 1025 C C . GLN B 1 4 ? 10.172 -13.789 -16.844 1 96.94 4 GLN B C 1
ATOM 1027 O O . GLN B 1 4 ? 9.133 -13.844 -16.172 1 96.94 4 GLN B O 1
ATOM 1032 N N . THR B 1 5 ? 11.445 -13.898 -16.391 1 98.44 5 THR B N 1
ATOM 1033 C CA . THR B 1 5 ? 11.641 -13.93 -14.938 1 98.44 5 THR B CA 1
ATOM 1034 C C . THR B 1 5 ? 11.805 -12.516 -14.383 1 98.44 5 THR B C 1
ATOM 1036 O O . THR B 1 5 ? 12.578 -11.719 -14.922 1 98.44 5 THR B O 1
ATOM 1039 N N . TYR B 1 6 ? 11.039 -12.188 -13.359 1 98.56 6 TYR B N 1
ATOM 1040 C CA . TYR B 1 6 ? 11.148 -10.93 -12.625 1 98.56 6 TYR B CA 1
ATOM 1041 C C . TYR B 1 6 ? 11.508 -11.172 -11.164 1 98.56 6 TYR B C 1
ATOM 1043 O O . TYR B 1 6 ? 11.008 -12.117 -10.547 1 98.56 6 TYR B O 1
ATOM 1051 N N . GLU B 1 7 ? 12.383 -10.359 -10.68 1 98.81 7 GLU B N 1
ATOM 1052 C CA . GLU B 1 7 ? 12.664 -10.336 -9.25 1 98.81 7 GLU B CA 1
ATOM 1053 C C . GLU B 1 7 ? 11.805 -9.297 -8.531 1 98.81 7 GLU B C 1
ATOM 1055 O O . GLU B 1 7 ? 11.391 -8.305 -9.133 1 98.81 7 GLU B O 1
ATOM 1060 N N . GLY B 1 8 ? 11.531 -9.625 -7.246 1 98.88 8 GLY B N 1
ATOM 1061 C CA . GLY B 1 8 ? 10.797 -8.703 -6.402 1 98.88 8 GLY B CA 1
ATOM 1062 C C . GLY B 1 8 ? 11.023 -8.938 -4.922 1 98.88 8 GLY B C 1
ATOM 1063 O O . GLY B 1 8 ? 11.852 -9.766 -4.539 1 98.88 8 GLY B O 1
ATOM 1064 N N . GLY B 1 9 ? 10.359 -8.141 -4.117 1 98.88 9 GLY B N 1
ATOM 1065 C CA . GLY B 1 9 ? 10.5 -8.258 -2.674 1 98.88 9 GLY B CA 1
ATOM 1066 C C . GLY B 1 9 ? 9.977 -7.051 -1.921 1 98.88 9 GLY B C 1
ATOM 1067 O O . GLY B 1 9 ? 9.391 -6.145 -2.518 1 98.88 9 GLY B O 1
ATOM 1068 N N . CYS B 1 10 ? 10.141 -7.145 -0.602 1 98.94 10 CYS B N 1
ATOM 1069 C CA . CYS B 1 10 ? 9.812 -5.988 0.225 1 98.94 10 CYS B CA 1
ATOM 1070 C C . CYS B 1 10 ? 10.891 -4.914 0.115 1 98.94 10 CYS B C 1
ATOM 1072 O O . CYS B 1 10 ? 11.789 -5.02 -0.719 1 98.94 10 CYS B O 1
ATOM 1074 N N . HIS B 1 11 ? 10.75 -3.854 0.844 1 98.94 11 HIS B N 1
ATOM 1075 C CA . HIS B 1 11 ? 11.664 -2.725 0.688 1 98.94 11 HIS B CA 1
ATOM 1076 C C . HIS B 1 11 ? 12.984 -2.977 1.415 1 98.94 11 HIS B C 1
ATOM 1078 O O . HIS B 1 11 ? 14.047 -2.619 0.914 1 98.94 11 HIS B O 1
ATOM 1084 N N . CYS B 1 12 ? 12.953 -3.521 2.65 1 98.88 12 CYS B N 1
ATOM 1085 C CA . CYS B 1 12 ? 14.141 -3.68 3.48 1 98.88 12 CYS B CA 1
ATOM 1086 C C . CYS B 1 12 ? 15 -4.836 2.986 1 98.88 12 CYS B C 1
ATOM 1088 O O . CYS B 1 12 ? 16.125 -5.031 3.465 1 98.88 12 CYS B O 1
ATOM 1090 N N . GLY B 1 13 ? 14.484 -5.609 2.135 1 98.75 13 GLY B N 1
ATOM 1091 C CA . GLY B 1 13 ? 15.273 -6.66 1.512 1 98.75 13 GLY B CA 1
ATOM 1092 C C . GLY B 1 13 ? 15.125 -8 2.203 1 98.75 13 GLY B C 1
ATOM 1093 O O . GLY B 1 13 ? 15.641 -9.016 1.719 1 98.75 13 GLY B O 1
ATOM 1094 N N . ARG B 1 14 ? 14.375 -8.102 3.242 1 98.81 14 ARG B N 1
ATOM 1095 C CA . ARG B 1 14 ? 14.258 -9.352 3.992 1 98.81 14 ARG B CA 1
ATOM 1096 C C . ARG B 1 14 ? 13.406 -10.367 3.238 1 98.81 14 ARG B C 1
ATOM 1098 O O . ARG B 1 14 ? 13.594 -11.57 3.383 1 98.81 14 ARG B O 1
ATOM 1105 N N . ILE B 1 15 ? 12.469 -9.938 2.488 1 98.94 15 ILE B N 1
ATOM 1106 C CA . ILE B 1 15 ? 11.664 -10.805 1.642 1 98.94 15 ILE B CA 1
ATOM 1107 C C . ILE B 1 15 ? 12.047 -10.602 0.177 1 98.94 15 ILE B C 1
ATOM 1109 O O . ILE B 1 15 ? 11.969 -9.477 -0.336 1 98.94 15 ILE B O 1
ATOM 1113 N N . ARG B 1 16 ? 12.492 -11.617 -0.464 1 98.94 16 ARG B N 1
ATOM 1114 C CA . ARG B 1 16 ? 12.828 -11.617 -1.883 1 98.94 16 ARG B CA 1
ATOM 1115 C C . ARG B 1 16 ? 12.195 -12.805 -2.602 1 98.94 16 ARG B C 1
ATOM 1117 O O . ARG B 1 16 ? 12.156 -13.906 -2.062 1 98.94 16 ARG B O 1
ATOM 1124 N N . PHE B 1 17 ? 11.727 -12.578 -3.809 1 98.94 17 PHE B N 1
ATOM 1125 C CA . PHE B 1 17 ? 11.109 -13.641 -4.594 1 98.94 17 PHE B CA 1
ATOM 1126 C C . PHE B 1 17 ? 11.367 -13.438 -6.082 1 98.94 17 PHE B C 1
ATOM 1128 O O . PHE B 1 17 ? 11.883 -12.391 -6.488 1 98.94 17 PHE B O 1
ATOM 1135 N N . GLU B 1 18 ? 11.109 -14.469 -6.867 1 98.88 18 GLU B N 1
ATOM 1136 C CA . GLU B 1 18 ? 11.062 -14.422 -8.32 1 98.88 18 GLU B CA 1
ATOM 1137 C C . GLU B 1 18 ? 9.734 -14.961 -8.852 1 98.88 18 GLU B C 1
ATOM 1139 O O . GLU B 1 18 ? 9.133 -15.852 -8.242 1 98.88 18 GLU B O 1
ATOM 1144 N N . ILE B 1 19 ? 9.352 -14.383 -9.992 1 98.88 19 ILE B N 1
ATOM 1145 C CA . ILE B 1 19 ? 8.195 -14.938 -10.703 1 98.88 19 ILE B CA 1
ATOM 1146 C C . ILE B 1 19 ? 8.516 -15.07 -12.188 1 98.88 19 ILE B C 1
ATOM 1148 O O . ILE B 1 19 ? 9.336 -14.312 -12.719 1 98.88 19 ILE B O 1
ATOM 1152 N N . ASP B 1 20 ? 7.965 -16.078 -12.773 1 98.69 20 ASP B N 1
ATOM 1153 C CA . ASP B 1 20 ? 7.934 -16.188 -14.227 1 98.69 20 ASP B CA 1
ATOM 1154 C C . ASP B 1 20 ? 6.578 -15.758 -14.789 1 98.69 20 ASP B C 1
ATOM 1156 O O . ASP B 1 20 ? 5.547 -16.344 -14.445 1 98.69 20 ASP B O 1
ATOM 1160 N N . VAL B 1 21 ? 6.582 -14.711 -15.609 1 98.06 21 VAL B N 1
ATOM 1161 C CA . VAL B 1 21 ? 5.309 -14.195 -16.109 1 98.06 21 VAL B CA 1
ATOM 1162 C C . VAL B 1 21 ? 5.523 -13.453 -17.422 1 98.06 21 VAL B C 1
ATOM 1164 O O . VAL B 1 21 ? 6.613 -12.945 -17.688 1 98.06 21 VAL B O 1
ATOM 1167 N N . ASP B 1 22 ? 4.555 -13.539 -18.281 1 96.62 22 ASP B N 1
ATOM 1168 C CA . ASP B 1 22 ? 4.453 -12.617 -19.406 1 96.62 22 ASP B CA 1
ATOM 1169 C C . ASP B 1 22 ? 3.672 -11.359 -19.016 1 96.62 22 ASP B C 1
ATOM 1171 O O . ASP B 1 22 ? 2.445 -11.328 -19.125 1 96.62 22 ASP B O 1
ATOM 1175 N N . LEU B 1 23 ? 4.371 -10.352 -18.594 1 94.94 23 LEU B N 1
ATOM 1176 C CA . LEU B 1 23 ? 3.734 -9.156 -18.062 1 94.94 23 LEU B CA 1
ATOM 1177 C C . LEU B 1 23 ? 2.896 -8.461 -19.125 1 94.94 23 LEU B C 1
ATOM 1179 O O . LEU B 1 23 ? 1.885 -7.828 -18.812 1 94.94 23 LEU B O 1
ATOM 1183 N N . GLY B 1 24 ? 3.316 -8.516 -20.375 1 92.75 24 GLY B N 1
ATOM 1184 C CA . GLY B 1 24 ? 2.57 -7.906 -21.469 1 92.75 24 GLY B CA 1
ATOM 1185 C C . GLY B 1 24 ? 1.21 -8.539 -21.688 1 92.75 24 GLY B C 1
ATOM 1186 O O . GLY B 1 24 ? 0.295 -7.898 -22.203 1 92.75 24 GLY B O 1
ATOM 1187 N N . ALA B 1 25 ? 1.044 -9.758 -21.234 1 94.12 25 ALA B N 1
ATOM 1188 C CA . ALA B 1 25 ? -0.198 -10.492 -21.453 1 94.12 25 ALA B CA 1
ATOM 1189 C C . ALA B 1 25 ? -0.958 -10.68 -20.141 1 94.12 25 ALA B C 1
ATOM 1191 O O . ALA B 1 25 ? -2.098 -11.148 -20.141 1 94.12 25 ALA B O 1
ATOM 1192 N N . ALA B 1 26 ? -0.363 -10.344 -19.094 1 95.19 26 ALA B N 1
ATOM 1193 C CA . ALA B 1 26 ? -0.954 -10.617 -17.781 1 95.19 26 ALA B CA 1
ATOM 1194 C C . ALA B 1 26 ? -2.084 -9.633 -17.484 1 95.19 26 ALA B C 1
ATOM 1196 O O . ALA B 1 26 ? -2.029 -8.469 -17.875 1 95.19 26 ALA B O 1
ATOM 1197 N N . GLU B 1 27 ? -3.084 -10.18 -16.828 1 96.06 27 GLU B N 1
ATOM 1198 C CA . GLU B 1 27 ? -4.121 -9.312 -16.281 1 96.06 27 GLU B CA 1
ATOM 1199 C C . GLU B 1 27 ? -3.705 -8.75 -14.922 1 96.06 27 GLU B C 1
ATOM 1201 O O . GLU B 1 27 ? -3.383 -9.508 -14 1 96.06 27 GLU B O 1
ATOM 1206 N N . ILE B 1 28 ? -3.604 -7.477 -14.836 1 98.31 28 ILE B N 1
ATOM 1207 C CA . ILE B 1 28 ? -3.32 -6.793 -13.578 1 98.31 28 ILE B CA 1
ATOM 1208 C C . ILE B 1 28 ? -4.586 -6.113 -13.062 1 98.31 28 ILE B C 1
ATOM 1210 O O . ILE B 1 28 ? -5.199 -5.312 -13.773 1 98.31 28 ILE B O 1
ATOM 1214 N N . LEU B 1 29 ? -5.012 -6.414 -11.828 1 98.5 29 LEU B N 1
ATOM 1215 C CA . LEU B 1 29 ? -6.277 -5.914 -11.305 1 98.5 29 LEU B CA 1
ATOM 1216 C C . LEU B 1 29 ? -6.039 -4.863 -10.219 1 98.5 29 LEU B C 1
ATOM 1218 O O . LEU B 1 29 ? -5.098 -4.98 -9.43 1 98.5 29 LEU B O 1
ATOM 1222 N N . ASP B 1 30 ? -6.844 -3.871 -10.211 1 98.19 30 ASP B N 1
ATOM 1223 C CA . ASP B 1 30 ? -6.977 -2.895 -9.133 1 98.19 30 ASP B CA 1
ATOM 1224 C C . ASP B 1 30 ? -8.305 -3.061 -8.398 1 98.19 30 ASP B C 1
ATOM 1226 O O . ASP B 1 30 ? -9.352 -2.629 -8.898 1 98.19 30 ASP B O 1
ATOM 1230 N N . CYS B 1 31 ? -8.25 -3.666 -7.254 1 98.25 31 CYS B N 1
ATOM 1231 C CA . CYS B 1 31 ? -9.438 -3.992 -6.477 1 98.25 31 CYS B CA 1
ATOM 1232 C C . CYS B 1 31 ? -9.797 -2.859 -5.523 1 98.25 31 CYS B C 1
ATOM 1234 O O . CYS B 1 31 ? -8.922 -2.295 -4.867 1 98.25 31 CYS B O 1
ATOM 1236 N N . ASN B 1 32 ? -11.086 -2.59 -5.363 1 97.94 32 ASN B N 1
ATOM 1237 C CA . ASN B 1 32 ? -11.5 -1.482 -4.508 1 97.94 32 ASN B CA 1
ATOM 1238 C C . ASN B 1 32 ? -12.102 -1.982 -3.197 1 97.94 32 ASN B C 1
ATOM 1240 O O . ASN B 1 32 ? -12.883 -1.273 -2.561 1 97.94 32 ASN B O 1
ATOM 1244 N N . CYS B 1 33 ? -11.836 -3.246 -2.816 1 97.81 33 CYS B N 1
ATOM 1245 C CA . CYS B 1 33 ? -12.297 -3.664 -1.496 1 97.81 33 CYS B CA 1
ATOM 1246 C C . CYS B 1 33 ? -11.547 -2.914 -0.397 1 97.81 33 CYS B C 1
ATOM 1248 O O . CYS B 1 33 ? -10.609 -2.166 -0.676 1 97.81 33 CYS B O 1
ATOM 1250 N N . SER B 1 34 ? -11.945 -3.104 0.848 1 97.75 34 SER B N 1
ATOM 1251 C CA . SER B 1 34 ? -11.5 -2.281 1.97 1 97.75 34 SER B CA 1
ATOM 1252 C C . SER B 1 34 ? -9.992 -2.381 2.168 1 97.75 34 SER B C 1
ATOM 1254 O O . SER B 1 34 ? -9.312 -1.364 2.328 1 97.75 34 SER B O 1
ATOM 1256 N N . ILE B 1 35 ? -9.398 -3.555 2.088 1 98.62 35 ILE B N 1
ATOM 1257 C CA . ILE B 1 35 ? -7.992 -3.689 2.445 1 98.62 35 ILE B CA 1
ATOM 1258 C C . ILE B 1 35 ? -7.121 -3.43 1.217 1 98.62 35 ILE B C 1
ATOM 1260 O O . ILE B 1 35 ? -6.027 -2.869 1.329 1 98.62 35 ILE B O 1
ATOM 1264 N N . CYS B 1 36 ? -7.562 -3.805 0.03 1 98.5 36 CYS B N 1
ATOM 1265 C CA . CYS B 1 36 ? -6.762 -3.598 -1.172 1 98.5 36 CYS B CA 1
ATOM 1266 C C . CYS B 1 36 ? -6.578 -2.113 -1.457 1 98.5 36 CYS B C 1
ATOM 1268 O O . CYS B 1 36 ? -5.492 -1.681 -1.854 1 98.5 36 CYS B O 1
ATOM 1270 N N . THR B 1 37 ? -7.688 -1.339 -1.244 1 98.19 37 THR B N 1
ATOM 1271 C CA . THR B 1 37 ? -7.594 0.107 -1.415 1 98.19 37 THR B CA 1
ATOM 1272 C C . THR B 1 37 ? -6.547 0.695 -0.473 1 98.19 37 THR B C 1
ATOM 1274 O O . THR B 1 37 ? -5.664 1.439 -0.904 1 98.19 37 THR B O 1
ATOM 1277 N N . LYS B 1 38 ? -6.578 0.316 0.789 1 98.75 38 LYS B N 1
ATOM 1278 C CA . LYS B 1 38 ? -5.668 0.871 1.788 1 98.75 38 LYS B CA 1
ATOM 1279 C C . LYS B 1 38 ? -4.223 0.481 1.493 1 98.75 38 LYS B C 1
ATOM 1281 O O . LYS B 1 38 ? -3.297 1.242 1.783 1 98.75 38 LYS B O 1
ATOM 1286 N N . LYS B 1 39 ? -3.982 -0.627 0.888 1 98.69 39 LYS B N 1
ATOM 1287 C CA . LYS B 1 39 ? -2.641 -1.128 0.607 1 98.69 39 LYS B CA 1
ATOM 1288 C C . LYS B 1 39 ? -2.125 -0.603 -0.729 1 98.69 39 LYS B C 1
ATOM 1290 O O . LYS B 1 39 ? -0.923 -0.647 -0.998 1 98.69 39 LYS B O 1
ATOM 1295 N N . GLY B 1 40 ? -3.016 -0.159 -1.524 1 98.31 40 GLY B N 1
ATOM 1296 C CA . GLY B 1 40 ? -2.619 0.166 -2.885 1 98.31 40 GLY B CA 1
ATOM 1297 C C . GLY B 1 40 ? -2.117 -1.036 -3.664 1 98.31 40 GLY B C 1
ATOM 1298 O O . GLY B 1 40 ? -1.25 -0.904 -4.531 1 98.31 40 GLY B O 1
ATOM 1299 N N . PHE B 1 41 ? -2.621 -2.156 -3.365 1 98.81 41 PHE B N 1
ATOM 1300 C CA . PHE B 1 41 ? -2.162 -3.418 -3.938 1 98.81 41 PHE B CA 1
ATOM 1301 C C . PHE B 1 41 ? -2.615 -3.549 -5.387 1 98.81 41 PHE B C 1
ATOM 1303 O O . PHE B 1 41 ? -3.77 -3.262 -5.711 1 98.81 41 PHE B O 1
ATOM 1310 N N . LEU B 1 42 ? -1.738 -3.865 -6.27 1 98.81 42 LEU B N 1
ATOM 1311 C CA . LEU B 1 42 ? -2.057 -4.207 -7.652 1 98.81 42 LEU B CA 1
ATOM 1312 C C . LEU B 1 42 ? -1.812 -5.688 -7.918 1 98.81 42 LEU B C 1
ATOM 1314 O O . LEU B 1 42 ? -0.679 -6.164 -7.812 1 98.81 42 LEU B O 1
ATOM 1318 N N . HIS B 1 43 ? -2.818 -6.406 -8.312 1 98.81 43 HIS B N 1
ATOM 1319 C CA . HIS B 1 43 ? -2.879 -7.863 -8.266 1 98.81 43 HIS B CA 1
ATOM 1320 C C . HIS B 1 43 ? -2.314 -8.477 -9.539 1 98.81 43 HIS B C 1
ATOM 1322 O O . HIS B 1 43 ? -2.764 -8.156 -10.641 1 98.81 43 HIS B O 1
ATOM 1328 N N . LEU B 1 44 ? -1.365 -9.312 -9.414 1 98.81 44 LEU B N 1
ATOM 1329 C CA . LEU B 1 44 ? -0.844 -10.219 -10.43 1 98.81 44 LEU B CA 1
ATOM 1330 C C . LEU B 1 44 ? -0.842 -11.656 -9.93 1 98.81 44 LEU B C 1
ATOM 1332 O O . LEU B 1 44 ? 0.041 -12.055 -9.164 1 98.81 44 LEU B O 1
ATOM 1336 N N . ILE B 1 45 ? -1.838 -12.391 -10.289 1 98.5 45 ILE B N 1
ATOM 1337 C CA . ILE B 1 45 ? -1.981 -13.758 -9.797 1 98.5 45 ILE B CA 1
ATOM 1338 C C . ILE B 1 45 ? -1.112 -14.703 -10.625 1 98.5 45 ILE B C 1
ATOM 1340 O O . ILE B 1 45 ? -1.22 -14.734 -11.859 1 98.5 45 ILE B O 1
ATOM 1344 N N . VAL B 1 46 ? -0.287 -15.375 -9.953 1 98.38 46 VAL B N 1
ATOM 1345 C CA . VAL B 1 46 ? 0.631 -16.297 -10.625 1 98.38 46 VAL B CA 1
ATOM 1346 C C . VAL B 1 46 ? 0.48 -17.703 -10.039 1 98.38 46 VAL B C 1
ATOM 1348 O O . VAL B 1 46 ? 0.313 -17.859 -8.828 1 98.38 46 VAL B O 1
ATOM 1351 N N . PRO B 1 47 ? 0.545 -18.75 -10.891 1 98 47 PRO B N 1
ATOM 1352 C CA . PRO B 1 47 ? 0.546 -20.109 -10.344 1 98 47 PRO B CA 1
ATOM 1353 C C . PRO B 1 47 ? 1.763 -20.391 -9.469 1 98 47 PRO B C 1
ATOM 1355 O O . PRO B 1 47 ? 2.822 -19.781 -9.664 1 98 47 PRO B O 1
ATOM 1358 N N . PRO B 1 48 ? 1.561 -21.281 -8.516 1 98.25 48 PRO B N 1
ATOM 1359 C CA . PRO B 1 48 ? 2.646 -21.547 -7.57 1 98.25 48 PRO B CA 1
ATOM 1360 C C . PRO B 1 48 ? 3.932 -22 -8.258 1 98.25 48 PRO B C 1
ATOM 1362 O O . PRO B 1 48 ? 5.031 -21.703 -7.777 1 98.25 48 PRO B O 1
ATOM 1365 N N . GLU B 1 49 ? 3.83 -22.672 -9.398 1 98.31 49 GLU B N 1
ATOM 1366 C CA . GLU B 1 49 ? 5.016 -23.156 -10.102 1 98.31 49 GLU B CA 1
ATOM 1367 C C . GLU B 1 49 ? 5.793 -22 -10.727 1 98.31 49 GLU B C 1
ATOM 1369 O O . GLU B 1 49 ? 6.941 -22.172 -11.148 1 98.31 49 GLU B O 1
ATOM 1374 N N . HIS B 1 50 ? 5.211 -20.859 -10.805 1 98.56 50 HIS B N 1
ATOM 1375 C CA . HIS B 1 50 ? 5.867 -19.688 -11.383 1 98.56 50 HIS B CA 1
ATOM 1376 C C . HIS B 1 50 ? 6.316 -18.719 -10.305 1 98.56 50 HIS B C 1
ATOM 1378 O O . HIS B 1 50 ? 6.758 -17.609 -10.602 1 98.56 50 HIS B O 1
ATOM 1384 N N . PHE B 1 51 ? 6.168 -19.125 -9.094 1 98.88 51 PHE B N 1
ATOM 1385 C CA . PHE B 1 51 ? 6.59 -18.312 -7.957 1 98.88 51 PHE B CA 1
ATOM 1386 C C . PHE B 1 51 ? 7.656 -19.031 -7.145 1 98.88 51 PHE B C 1
ATOM 1388 O O . PHE B 1 51 ? 7.492 -20.203 -6.797 1 98.88 51 PHE B O 1
ATOM 1395 N N . ARG B 1 52 ? 8.758 -18.297 -6.84 1 98.88 52 ARG B N 1
ATOM 1396 C CA . ARG B 1 52 ? 9.812 -18.812 -5.98 1 98.88 52 ARG B CA 1
ATOM 1397 C C . ARG B 1 52 ? 10.18 -17.812 -4.895 1 98.88 52 ARG B C 1
ATOM 1399 O O . ARG B 1 52 ? 10.664 -16.719 -5.188 1 98.88 52 ARG B O 1
ATOM 1406 N N . LEU B 1 53 ? 9.891 -18.156 -3.666 1 98.81 53 LEU B N 1
ATOM 1407 C CA . LEU B 1 53 ? 10.398 -17.375 -2.545 1 98.81 53 LEU B CA 1
ATOM 1408 C C . LEU B 1 53 ? 11.891 -17.625 -2.338 1 98.81 53 LEU B C 1
ATOM 1410 O O . LEU B 1 53 ? 12.305 -18.75 -2.061 1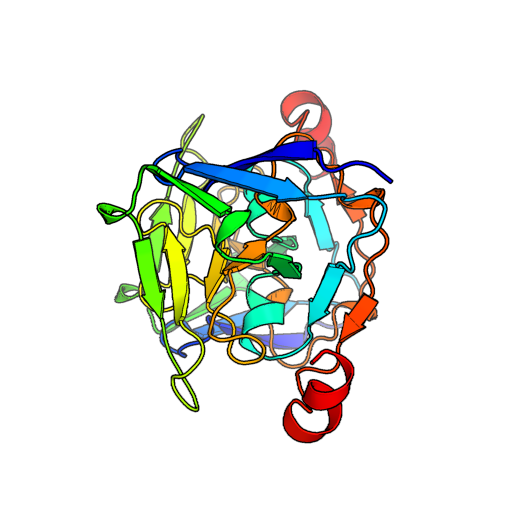 98.81 53 LEU B O 1
ATOM 1414 N N . LEU B 1 54 ? 12.656 -16.594 -2.473 1 98.81 54 LEU B N 1
ATOM 1415 C CA . LEU B 1 54 ? 14.109 -16.75 -2.383 1 98.81 54 LEU B CA 1
ATOM 1416 C C . LEU B 1 54 ? 14.578 -16.625 -0.939 1 98.81 54 LEU B C 1
ATOM 1418 O O . LEU B 1 54 ? 15.57 -17.234 -0.546 1 98.81 54 LEU B O 1
ATOM 1422 N N . GLN B 1 55 ? 13.969 -15.727 -0.127 1 98.62 55 GLN B N 1
ATOM 1423 C CA . GLN B 1 55 ? 14.281 -15.547 1.288 1 98.62 55 GLN B CA 1
ATOM 1424 C C . GLN B 1 55 ? 13.141 -14.828 2.012 1 98.62 55 GLN B C 1
ATOM 1426 O O . GLN B 1 55 ? 12.32 -14.164 1.38 1 98.62 55 GLN B O 1
ATOM 1431 N N . GLY B 1 56 ? 13.117 -15.055 3.346 1 98.31 56 GLY B N 1
ATOM 1432 C CA . GLY B 1 56 ? 12.328 -14.164 4.18 1 98.31 56 GLY B CA 1
ATOM 1433 C C . GLY B 1 56 ? 11.07 -14.812 4.73 1 98.31 56 GLY B C 1
ATOM 1434 O O . GLY B 1 56 ? 10.148 -14.133 5.168 1 98.31 56 GLY B O 1
ATOM 1435 N N . ASP B 1 57 ? 11.031 -16.109 4.621 1 97.69 57 ASP B N 1
ATOM 1436 C CA . ASP B 1 57 ? 9.898 -16.812 5.23 1 97.69 57 ASP B CA 1
ATOM 1437 C C . ASP B 1 57 ? 9.703 -16.375 6.684 1 97.69 57 ASP B C 1
ATOM 1439 O O . ASP B 1 57 ? 8.57 -16.219 7.145 1 97.69 57 ASP B O 1
ATOM 1443 N N . ASP B 1 58 ? 10.75 -16.109 7.355 1 98.12 58 ASP B N 1
ATOM 1444 C CA . ASP B 1 58 ? 10.711 -15.758 8.773 1 98.12 58 ASP B CA 1
ATOM 1445 C C . ASP B 1 58 ? 10.398 -14.273 8.953 1 98.12 58 ASP B C 1
ATOM 1447 O O . ASP B 1 58 ? 10.203 -13.812 10.078 1 98.12 58 ASP B O 1
ATOM 1451 N N . ALA B 1 59 ? 10.359 -13.508 7.887 1 98.69 59 ALA B N 1
ATOM 1452 C CA . ALA B 1 59 ? 10.109 -12.07 7.945 1 98.69 59 ALA B CA 1
ATOM 1453 C C . ALA B 1 59 ? 8.648 -11.758 7.613 1 98.69 59 ALA B C 1
ATOM 1455 O O . ALA B 1 59 ? 8.234 -10.594 7.691 1 98.69 59 ALA B O 1
ATOM 1456 N N . ILE B 1 60 ? 7.879 -12.781 7.309 1 98.81 60 ILE B N 1
ATOM 1457 C CA . ILE B 1 60 ? 6.512 -12.602 6.844 1 98.81 60 ILE B CA 1
ATOM 1458 C C . ILE B 1 60 ? 5.555 -12.594 8.031 1 98.81 60 ILE B C 1
ATOM 1460 O O . ILE B 1 60 ? 5.602 -13.492 8.875 1 98.81 60 ILE B O 1
ATOM 1464 N N . SER B 1 61 ? 4.789 -11.547 8.117 1 98.81 61 SER B N 1
ATOM 1465 C CA . SER B 1 61 ? 3.619 -11.508 8.992 1 98.81 61 SER B CA 1
ATOM 1466 C C . SER B 1 61 ? 2.342 -11.789 8.203 1 98.81 61 SER B C 1
ATOM 1468 O O . SER B 1 61 ? 2.24 -11.445 7.027 1 98.81 61 SER B O 1
ATOM 1470 N N . GLU B 1 62 ? 1.396 -12.391 8.852 1 98.88 62 GLU B N 1
ATOM 1471 C CA . GLU B 1 62 ? 0.127 -12.719 8.211 1 98.88 62 GLU B CA 1
ATOM 1472 C C . GLU B 1 62 ? -1.034 -11.984 8.867 1 98.88 62 GLU B C 1
ATOM 1474 O O . GLU B 1 62 ? -1.014 -11.727 10.07 1 98.88 62 GLU B O 1
ATOM 1479 N N . TYR B 1 63 ? -1.968 -11.648 8.086 1 98.88 63 TYR B N 1
ATOM 1480 C CA . TYR B 1 63 ? -3.225 -11.055 8.523 1 98.88 63 TYR B CA 1
ATOM 1481 C C . TYR B 1 63 ? -4.406 -11.664 7.777 1 98.88 63 TYR B C 1
ATOM 1483 O O . TYR B 1 63 ? -4.367 -11.812 6.555 1 98.88 63 TYR B O 1
ATOM 1491 N N . ARG B 1 64 ? -5.379 -12.039 8.547 1 98.81 64 ARG B N 1
ATOM 1492 C CA . ARG B 1 64 ? -6.605 -12.609 8.016 1 98.81 64 ARG B CA 1
ATOM 1493 C C . ARG B 1 64 ? -7.832 -11.898 8.578 1 98.81 64 ARG B C 1
ATOM 1495 O O . ARG B 1 64 ? -7.84 -11.484 9.734 1 98.81 64 ARG B O 1
ATOM 1502 N N . PHE B 1 65 ? -8.859 -11.867 7.809 1 98.44 65 PHE B N 1
ATOM 1503 C CA . PHE B 1 65 ? -10.133 -11.289 8.227 1 98.44 65 PHE B CA 1
ATOM 1504 C C . PHE B 1 65 ? -11.289 -11.883 7.43 1 98.44 65 PHE B C 1
ATOM 1506 O O . PHE B 1 65 ? -11.07 -12.695 6.535 1 98.44 65 PHE B O 1
ATOM 1513 N N . GLY B 1 66 ? -12.5 -11.383 7.824 1 97 66 GLY B N 1
ATOM 1514 C CA . GLY B 1 66 ? -13.656 -11.922 7.113 1 97 66 GLY B CA 1
ATOM 1515 C C . GLY B 1 66 ? -13.727 -13.438 7.152 1 97 66 GLY B C 1
ATOM 1516 O O . GLY B 1 66 ? -13.75 -14.031 8.227 1 97 66 GLY B O 1
ATOM 1517 N N . THR B 1 67 ? -13.758 -14.094 5.949 1 97.12 67 THR B N 1
ATOM 1518 C CA . THR B 1 67 ? -13.844 -15.547 5.859 1 97.12 67 THR B CA 1
ATOM 1519 C C . THR B 1 67 ? -12.531 -16.188 6.289 1 97.12 67 THR B C 1
ATOM 1521 O O . THR B 1 67 ? -12.477 -17.406 6.527 1 97.12 67 THR B O 1
ATOM 1524 N N . LYS B 1 68 ? -11.523 -15.484 6.387 1 98.12 68 LYS B N 1
ATOM 1525 C CA . LYS B 1 68 ? -10.188 -15.914 6.785 1 98.12 68 LYS B CA 1
ATOM 1526 C C . LYS B 1 68 ? -9.539 -16.781 5.707 1 98.12 68 LYS B C 1
ATOM 1528 O O . LYS B 1 68 ? -8.547 -17.453 5.961 1 98.12 68 LYS B O 1
ATOM 1533 N N . GLN B 1 69 ? -10.055 -16.703 4.473 1 97.5 69 GLN B N 1
ATOM 1534 C CA . GLN B 1 69 ? -9.523 -17.484 3.369 1 97.5 69 GLN B CA 1
ATOM 1535 C C . GLN B 1 69 ? -8.281 -16.828 2.77 1 97.5 69 GLN B C 1
ATOM 1537 O O . GLN B 1 69 ? -7.297 -17.516 2.471 1 97.5 69 GLN B O 1
ATOM 1542 N N . ALA B 1 70 ? -8.383 -15.562 2.564 1 98.56 70 ALA B N 1
ATOM 1543 C CA . ALA B 1 70 ? -7.191 -14.867 2.094 1 98.56 70 ALA B CA 1
ATOM 1544 C C . ALA B 1 70 ? -6.133 -14.789 3.189 1 98.56 70 ALA B C 1
ATOM 1546 O O . ALA B 1 70 ? -6.445 -14.492 4.344 1 98.56 70 ALA B O 1
ATOM 1547 N N . VAL B 1 71 ? -4.957 -15.078 2.889 1 98.75 71 VAL B N 1
ATOM 1548 C CA . VAL B 1 71 ? -3.842 -14.938 3.822 1 98.75 71 VAL B CA 1
ATOM 1549 C C . VAL B 1 71 ? -2.969 -13.758 3.41 1 98.75 71 VAL B C 1
ATOM 1551 O O . VAL B 1 71 ? -1.991 -13.922 2.676 1 98.75 71 VAL B O 1
ATOM 1554 N N . HIS B 1 72 ? -3.266 -12.641 3.936 1 98.88 72 HIS B N 1
ATOM 1555 C CA . HIS B 1 72 ? -2.482 -11.453 3.619 1 98.88 72 HIS B CA 1
ATOM 1556 C C . HIS B 1 72 ? -1.096 -11.523 4.254 1 98.88 72 HIS B C 1
ATOM 1558 O O . HIS B 1 72 ? -0.966 -11.836 5.438 1 98.88 72 HIS B O 1
ATOM 1564 N N . LYS B 1 73 ? -0.106 -11.258 3.484 1 98.94 73 LYS B N 1
ATOM 1565 C CA . LYS B 1 73 ? 1.279 -11.352 3.936 1 98.94 73 LYS B CA 1
ATOM 1566 C C . LYS B 1 73 ? 2.004 -10.023 3.768 1 98.94 73 LYS B C 1
ATOM 1568 O O . LYS B 1 73 ? 1.878 -9.367 2.73 1 98.94 73 LYS B O 1
ATOM 1573 N N . PHE B 1 74 ? 2.711 -9.609 4.773 1 98.94 74 PHE B N 1
ATOM 1574 C CA . PHE B 1 74 ? 3.502 -8.383 4.695 1 98.94 74 PHE B CA 1
ATOM 1575 C C . PHE B 1 74 ? 4.789 -8.523 5.5 1 98.94 74 PHE B C 1
ATOM 1577 O O . PHE B 1 74 ? 4.895 -9.391 6.367 1 98.94 74 PHE B O 1
ATOM 1584 N N . CYS B 1 75 ? 5.781 -7.762 5.188 1 98.94 75 CYS B N 1
ATOM 1585 C CA . CYS B 1 75 ? 7.062 -7.773 5.879 1 98.94 75 CYS B CA 1
ATOM 1586 C C . CYS B 1 75 ? 6.938 -7.176 7.277 1 98.94 75 CYS B C 1
ATOM 1588 O O . CYS B 1 75 ? 6.461 -6.051 7.434 1 98.94 75 CYS B O 1
ATOM 1590 N N . ARG B 1 76 ? 7.391 -7.863 8.25 1 98.62 76 ARG B N 1
ATOM 1591 C CA . ARG B 1 76 ? 7.246 -7.41 9.633 1 98.62 76 ARG B CA 1
ATOM 1592 C C . ARG B 1 76 ? 8.164 -6.23 9.922 1 98.62 76 ARG B C 1
ATOM 1594 O O . ARG B 1 76 ? 7.973 -5.512 10.898 1 98.62 76 ARG B O 1
ATOM 1601 N N . THR B 1 77 ? 9.156 -6.035 9.086 1 98.81 77 THR B N 1
ATOM 1602 C CA . THR B 1 77 ? 10.156 -5 9.32 1 98.81 77 THR B CA 1
ATOM 1603 C C . THR B 1 77 ? 9.766 -3.703 8.617 1 98.81 77 THR B C 1
ATOM 1605 O O . THR B 1 77 ? 9.734 -2.637 9.234 1 98.81 77 THR B O 1
ATOM 1608 N N . CYS B 1 78 ? 9.406 -3.732 7.34 1 98.94 78 CYS B N 1
ATOM 1609 C CA . CYS B 1 78 ? 9.18 -2.498 6.598 1 98.94 78 CYS B CA 1
ATOM 1610 C C . CYS B 1 78 ? 7.703 -2.334 6.254 1 98.94 78 CYS B C 1
ATOM 1612 O O . CYS B 1 78 ? 7.301 -1.308 5.703 1 98.94 78 CYS B O 1
ATOM 1614 N N . GLY B 1 79 ? 6.898 -3.318 6.477 1 98.88 79 GLY B N 1
ATOM 1615 C CA . GLY B 1 79 ? 5.453 -3.215 6.348 1 98.88 79 GLY B CA 1
ATOM 1616 C C . GLY B 1 79 ? 4.961 -3.441 4.934 1 98.88 79 GLY B C 1
ATOM 1617 O O . GLY B 1 79 ? 3.754 -3.494 4.688 1 98.88 79 GLY B O 1
ATOM 1618 N N . VAL B 1 80 ? 5.84 -3.629 3.916 1 98.94 80 VAL B N 1
ATOM 1619 C CA . VAL B 1 80 ? 5.457 -3.771 2.516 1 98.94 80 VAL B CA 1
ATOM 1620 C C . VAL B 1 80 ? 4.727 -5.098 2.312 1 98.94 80 VAL B C 1
ATOM 1622 O O . VAL B 1 80 ? 5.07 -6.105 2.938 1 98.94 80 VAL B O 1
ATOM 1625 N N . HIS B 1 81 ? 3.723 -5.074 1.431 1 98.94 81 HIS B N 1
ATOM 1626 C CA . HIS B 1 81 ? 2.932 -6.234 1.03 1 98.94 81 HIS B CA 1
ATOM 1627 C C . HIS B 1 81 ? 3.369 -6.754 -0.334 1 98.94 81 HIS B C 1
ATOM 1629 O O . HIS B 1 81 ? 2.781 -6.398 -1.358 1 98.94 81 HIS B O 1
ATOM 1635 N N . PRO B 1 82 ? 4.32 -7.691 -0.336 1 98.94 82 PRO B N 1
ATOM 1636 C CA . PRO B 1 82 ? 4.84 -8.062 -1.655 1 98.94 82 PRO B CA 1
ATOM 1637 C C . PRO B 1 82 ? 3.979 -9.109 -2.357 1 98.94 82 PRO B C 1
ATOM 1639 O O . PRO B 1 82 ? 3.951 -9.164 -3.588 1 98.94 82 PRO B O 1
ATOM 1642 N N . PHE B 1 83 ? 3.352 -9.969 -1.638 1 98.94 83 PHE B N 1
ATOM 1643 C CA . PHE B 1 83 ? 2.475 -11.008 -2.174 1 98.94 83 PHE B CA 1
ATOM 1644 C C . PHE B 1 83 ? 1.598 -11.594 -1.076 1 98.94 83 PHE B C 1
ATOM 1646 O O . PHE B 1 83 ? 1.815 -11.328 0.108 1 98.94 83 PHE B O 1
ATOM 1653 N N . TYR B 1 84 ? 0.623 -12.344 -1.466 1 98.88 84 TYR B N 1
ATOM 1654 C CA . TYR B 1 84 ? -0.203 -13.078 -0.515 1 98.88 84 TYR B CA 1
ATOM 1655 C C . TYR B 1 84 ? -0.969 -14.195 -1.209 1 98.88 84 TYR B C 1
ATOM 1657 O O . TYR B 1 84 ? -0.809 -14.414 -2.412 1 98.88 84 TYR B O 1
ATOM 1665 N N . THR B 1 85 ? -1.718 -15.008 -0.426 1 98.81 85 THR B N 1
ATOM 1666 C CA . THR B 1 85 ? -2.645 -16 -0.951 1 98.81 85 THR B CA 1
ATOM 1667 C C . THR B 1 85 ? -4.055 -15.43 -1.05 1 98.81 85 THR B C 1
ATOM 1669 O O . THR B 1 85 ? -4.688 -15.148 -0.031 1 98.81 85 THR B O 1
ATOM 1672 N N . PRO B 1 86 ? -4.523 -15.258 -2.268 1 98.44 86 PRO B N 1
ATOM 1673 C CA . PRO B 1 86 ? -5.832 -14.617 -2.432 1 98.44 86 PRO B CA 1
ATOM 1674 C C . PRO B 1 86 ? -6.992 -15.578 -2.184 1 98.44 86 PRO B C 1
ATOM 1676 O O . PRO B 1 86 ? -6.867 -16.781 -2.418 1 98.44 86 PRO B O 1
ATOM 1679 N N . ARG B 1 87 ? -8.102 -15 -1.757 1 97.44 87 ARG B N 1
ATOM 1680 C CA . ARG B 1 87 ? -9.336 -15.766 -1.588 1 97.44 87 ARG B CA 1
ATOM 1681 C C . ARG B 1 87 ? -9.836 -16.312 -2.924 1 97.44 87 ARG B C 1
ATOM 1683 O O . ARG B 1 87 ? -10.328 -17.438 -2.998 1 97.44 87 ARG B O 1
ATOM 1690 N N . SER B 1 88 ? -9.734 -15.5 -3.953 1 97.31 88 SER B N 1
ATOM 1691 C CA . SER B 1 88 ? -10.25 -15.867 -5.27 1 97.31 88 SER B CA 1
ATOM 1692 C C . SER B 1 88 ? -9.516 -17.078 -5.836 1 97.31 88 SER B C 1
ATOM 1694 O O . SER B 1 88 ? -10.094 -17.859 -6.602 1 97.31 88 SER B O 1
ATOM 1696 N N . HIS B 1 89 ? -8.242 -17.25 -5.609 1 97.94 89 HIS B N 1
ATOM 1697 C CA . HIS B 1 89 ? -7.363 -18.297 -6.09 1 97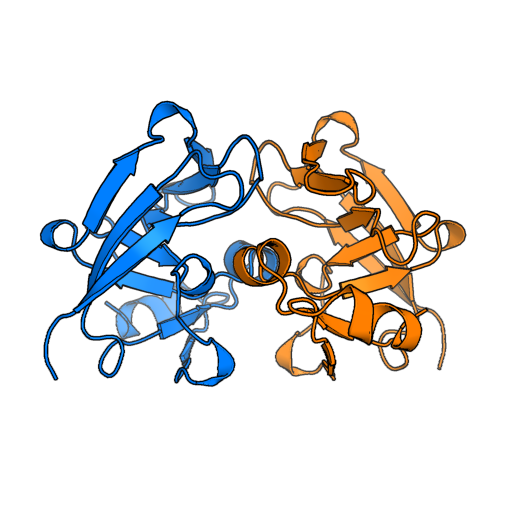.94 89 HIS B CA 1
ATOM 1698 C C . HIS B 1 89 ? -6.504 -18.859 -4.957 1 97.94 89 HIS B C 1
ATOM 1700 O O . HIS B 1 89 ? -5.297 -18.609 -4.906 1 97.94 89 HIS B O 1
ATOM 1706 N N . PRO B 1 90 ? -7.113 -19.656 -4.121 1 97.31 90 PRO B N 1
ATOM 1707 C CA . PRO B 1 90 ? -6.445 -20.062 -2.879 1 97.31 90 PRO B CA 1
ATOM 1708 C C . PRO B 1 90 ? -5.203 -20.922 -3.127 1 97.31 90 PRO B C 1
ATOM 1710 O O . PRO B 1 90 ? -4.379 -21.094 -2.225 1 97.31 90 PRO B O 1
ATOM 1713 N N . ASP B 1 91 ? -4.969 -21.469 -4.324 1 98.19 91 ASP B N 1
ATOM 1714 C CA . ASP B 1 91 ? -3.814 -22.312 -4.633 1 98.19 91 ASP B CA 1
ATOM 1715 C C . ASP B 1 91 ? -2.715 -21.5 -5.32 1 98.19 91 ASP B C 1
ATOM 1717 O O . ASP B 1 91 ? -1.621 -22.016 -5.562 1 98.19 91 ASP B O 1
ATOM 1721 N N . ASP B 1 92 ? -2.971 -20.266 -5.648 1 98.69 92 ASP B N 1
ATOM 1722 C CA . ASP B 1 92 ? -2.023 -19.422 -6.359 1 98.69 92 ASP B CA 1
ATOM 1723 C C . ASP B 1 92 ? -1.396 -18.391 -5.418 1 98.69 92 ASP B C 1
ATOM 1725 O O . ASP B 1 92 ? -1.665 -18.391 -4.215 1 98.69 92 ASP B O 1
ATOM 1729 N N . VAL B 1 93 ? -0.458 -17.672 -6.016 1 98.88 93 VAL B N 1
ATOM 1730 C CA . VAL B 1 93 ? 0.158 -16.547 -5.328 1 98.88 93 VAL B CA 1
ATOM 1731 C C . VAL B 1 93 ? -0.26 -15.234 -6.004 1 98.88 93 VAL B C 1
ATOM 1733 O O . VAL B 1 93 ? -0.206 -15.117 -7.23 1 98.88 93 VAL B O 1
ATOM 1736 N N . ASP B 1 94 ? -0.771 -14.367 -5.258 1 98.94 94 ASP B N 1
ATOM 1737 C CA . ASP B 1 94 ? -1.061 -13.023 -5.746 1 98.94 94 ASP B CA 1
ATOM 1738 C C . ASP B 1 94 ? 0.09 -12.062 -5.438 1 98.94 94 ASP B C 1
ATOM 1740 O O . ASP B 1 94 ? 0.321 -11.719 -4.277 1 98.94 94 ASP B O 1
ATOM 1744 N N . VAL B 1 95 ? 0.774 -11.664 -6.469 1 98.94 95 VAL B N 1
ATOM 1745 C CA . VAL B 1 95 ? 1.94 -10.797 -6.348 1 98.94 95 VAL B CA 1
ATOM 1746 C C . VAL B 1 95 ? 1.521 -9.336 -6.531 1 98.94 95 VAL B C 1
ATOM 1748 O O . VAL B 1 95 ? 0.723 -9.023 -7.414 1 98.94 95 VAL B O 1
ATOM 1751 N N . ASN B 1 96 ? 2.023 -8.484 -5.645 1 98.94 96 ASN B N 1
ATOM 1752 C CA . ASN B 1 96 ? 1.905 -7.043 -5.855 1 98.94 96 ASN B CA 1
ATOM 1753 C C . ASN B 1 96 ? 2.85 -6.555 -6.949 1 98.94 96 ASN B C 1
ATOM 1755 O O . ASN B 1 96 ? 4.07 -6.562 -6.773 1 98.94 96 ASN B O 1
ATOM 1759 N N . VAL B 1 97 ? 2.314 -6.102 -8.008 1 98.81 97 VAL B N 1
ATOM 1760 C CA . VAL B 1 97 ? 3.164 -5.688 -9.125 1 98.81 97 VAL B CA 1
ATOM 1761 C C . VAL B 1 97 ? 4.094 -4.562 -8.672 1 98.81 97 VAL B C 1
ATOM 1763 O O . VAL B 1 97 ? 5.23 -4.465 -9.141 1 98.81 97 VAL B O 1
ATOM 1766 N N . ARG B 1 98 ? 3.713 -3.805 -7.707 1 98.75 98 ARG B N 1
ATOM 1767 C CA . ARG B 1 98 ? 4.5 -2.691 -7.188 1 98.75 98 ARG B CA 1
ATOM 1768 C C . ARG B 1 98 ? 5.785 -3.186 -6.531 1 98.75 98 ARG B C 1
ATOM 1770 O O . ARG B 1 98 ? 6.711 -2.406 -6.301 1 98.75 98 ARG B O 1
ATOM 1777 N N . ALA B 1 99 ? 5.824 -4.422 -6.191 1 98.81 99 ALA B N 1
ATOM 1778 C CA . ALA B 1 99 ? 6.98 -4.984 -5.492 1 98.81 99 ALA B CA 1
ATOM 1779 C C . ALA B 1 99 ? 7.988 -5.566 -6.48 1 98.81 99 ALA B C 1
ATOM 1781 O O . ALA B 1 99 ? 9.055 -6.031 -6.086 1 98.81 99 ALA B O 1
ATOM 1782 N N . LEU B 1 100 ? 7.676 -5.551 -7.797 1 98.75 100 LEU B N 1
ATOM 1783 C CA . LEU B 1 100 ? 8.586 -6.07 -8.812 1 98.75 100 LEU B CA 1
ATOM 1784 C C . LEU B 1 100 ? 9.641 -5.031 -9.18 1 98.75 100 LEU B C 1
ATOM 1786 O O . LEU B 1 100 ? 9.359 -3.832 -9.203 1 98.75 100 LEU B O 1
ATOM 1790 N N . GLU B 1 101 ? 10.781 -5.512 -9.422 1 97.88 101 GLU B N 1
ATOM 1791 C CA . GLU B 1 101 ? 11.875 -4.648 -9.852 1 97.88 101 GLU B CA 1
ATOM 1792 C C . GLU B 1 101 ? 11.82 -4.402 -11.359 1 97.88 101 GLU B C 1
ATOM 1794 O O . GLU B 1 101 ? 11.484 -5.305 -12.133 1 97.88 101 GLU B O 1
ATOM 1799 N N . GLY B 1 102 ? 12.102 -3.213 -11.695 1 95.44 102 GLY B N 1
ATOM 1800 C CA . GLY B 1 102 ? 12.242 -2.877 -13.109 1 95.44 102 GLY B CA 1
ATOM 1801 C C . GLY B 1 102 ? 10.906 -2.721 -13.812 1 95.44 102 GLY B C 1
ATOM 1802 O O . GLY B 1 102 ? 10.844 -2.736 -15.047 1 95.44 102 GLY B O 1
ATOM 1803 N N . VAL B 1 103 ? 9.797 -2.678 -13.141 1 96.38 103 VAL B N 1
ATOM 1804 C CA . VAL B 1 103 ? 8.469 -2.535 -13.734 1 96.38 103 VAL B CA 1
ATOM 1805 C C . VAL B 1 103 ? 7.957 -1.112 -13.516 1 96.38 103 VAL B C 1
ATOM 1807 O O . VAL B 1 103 ? 7.953 -0.611 -12.391 1 96.38 103 VAL B O 1
ATOM 1810 N N . GLU B 1 104 ? 7.582 -0.462 -14.57 1 94.25 104 GLU B N 1
ATOM 1811 C CA . GLU B 1 104 ? 6.977 0.864 -14.5 1 94.25 104 GLU B CA 1
ATOM 1812 C C . GLU B 1 104 ? 5.453 0.776 -14.484 1 94.25 104 GLU B C 1
ATOM 1814 O O . GLU B 1 104 ? 4.828 0.507 -15.508 1 94.25 104 GLU B O 1
ATOM 1819 N N . ILE B 1 105 ? 4.875 1.125 -13.383 1 95.12 105 ILE B N 1
ATOM 1820 C CA . ILE B 1 105 ? 3.443 0.952 -13.164 1 95.12 105 ILE B CA 1
ATOM 1821 C C . ILE B 1 105 ? 2.664 1.757 -14.203 1 95.12 105 ILE B C 1
ATOM 1823 O O . ILE B 1 105 ? 1.625 1.308 -14.695 1 95.12 105 ILE B O 1
ATOM 1827 N N . GLY B 1 106 ? 3.176 2.92 -14.508 1 91.88 106 GLY B N 1
ATOM 1828 C CA . GLY B 1 106 ? 2.496 3.799 -15.445 1 91.88 106 GLY B CA 1
ATOM 1829 C C . GLY B 1 106 ? 2.389 3.213 -16.844 1 91.88 106 GLY B C 1
ATOM 1830 O O . GLY B 1 106 ? 1.617 3.703 -17.672 1 91.88 106 GLY B O 1
ATOM 1831 N N . GLU B 1 107 ? 3.102 2.146 -17.156 1 92.94 107 GLU B N 1
ATOM 1832 C CA . GLU B 1 107 ? 3.109 1.529 -18.469 1 92.94 107 GLU B CA 1
ATOM 1833 C C . GLU B 1 107 ? 2.207 0.299 -18.516 1 92.94 107 GLU B C 1
ATOM 1835 O O . GLU B 1 107 ? 2.012 -0.299 -19.578 1 92.94 107 GLU B O 1
ATOM 1840 N N . LEU B 1 108 ? 1.64 -0.032 -17.406 1 95.38 108 LEU B N 1
ATOM 1841 C CA . LEU B 1 108 ? 0.824 -1.237 -17.312 1 95.38 108 LEU B CA 1
ATOM 1842 C C . LEU B 1 108 ? -0.64 -0.928 -17.609 1 95.38 108 LEU B C 1
ATOM 1844 O O . LEU B 1 108 ? -1.112 0.177 -17.344 1 95.38 108 LEU B O 1
ATOM 1848 N N . GLU B 1 109 ? -1.271 -1.894 -18.281 1 95.5 109 GLU B N 1
ATOM 1849 C CA . GLU B 1 109 ? -2.73 -1.86 -18.328 1 95.5 109 GLU B CA 1
ATOM 1850 C C . GLU B 1 109 ? -3.346 -2.441 -17.062 1 95.5 109 GLU B C 1
ATOM 1852 O O . GLU B 1 109 ? -3.156 -3.621 -16.766 1 95.5 109 GLU B O 1
ATOM 1857 N N . ILE B 1 110 ? -4.023 -1.661 -16.297 1 97.31 110 ILE B N 1
ATOM 1858 C CA . ILE B 1 110 ? -4.613 -2.053 -15.023 1 97.31 110 ILE B CA 1
ATOM 1859 C C . ILE B 1 110 ? -6.137 -2.041 -15.133 1 97.31 110 ILE B C 1
ATOM 1861 O O . ILE B 1 110 ? -6.727 -1.062 -15.602 1 97.31 110 ILE B O 1
ATOM 1865 N N . THR B 1 111 ? -6.777 -3.094 -14.781 1 97.69 111 THR B N 1
ATOM 1866 C CA . THR B 1 111 ? -8.227 -3.244 -14.859 1 97.69 111 THR B CA 1
ATOM 1867 C C . THR B 1 111 ? -8.867 -3.088 -13.477 1 97.69 111 THR B C 1
ATOM 1869 O O . THR B 1 111 ? -8.484 -3.783 -12.531 1 97.69 111 THR B O 1
ATOM 1872 N N . PRO B 1 112 ? -9.789 -2.166 -13.391 1 97.5 112 PRO B N 1
ATOM 1873 C CA . PRO B 1 112 ? -10.5 -2.07 -12.117 1 97.5 112 PRO B CA 1
ATOM 1874 C C . PRO B 1 112 ? -11.32 -3.322 -11.805 1 97.5 112 PRO B C 1
ATOM 1876 O O . PRO B 1 112 ? -11.852 -3.963 -12.719 1 97.5 112 PRO B O 1
ATOM 1879 N N . PHE B 1 113 ? -11.391 -3.705 -10.578 1 98.19 113 PHE B N 1
ATOM 1880 C CA . PHE B 1 113 ? -12.211 -4.793 -10.07 1 98.19 113 PHE B CA 1
ATOM 1881 C C . PHE B 1 113 ? -13.07 -4.328 -8.898 1 98.19 113 PHE B C 1
ATOM 1883 O O . PHE B 1 113 ? -12.562 -3.695 -7.969 1 98.19 113 PHE B O 1
ATOM 1890 N N . ASP B 1 114 ? -14.375 -4.621 -8.961 1 98.12 114 ASP B N 1
ATOM 1891 C CA . ASP B 1 114 ? -15.305 -4.215 -7.914 1 98.12 114 ASP B CA 1
ATOM 1892 C C . ASP B 1 114 ? -15.289 -5.207 -6.75 1 98.12 114 ASP B C 1
ATOM 1894 O O . ASP B 1 114 ? -16.219 -6 -6.598 1 98.12 114 ASP B O 1
ATOM 1898 N N . GLY B 1 115 ? -14.227 -5.055 -5.883 1 97.75 115 GLY B N 1
ATOM 1899 C CA . GLY B 1 115 ? -14.102 -5.906 -4.711 1 97.75 115 GLY B CA 1
ATOM 1900 C C . GLY B 1 115 ? -15.016 -5.488 -3.574 1 97.75 115 GLY B C 1
ATOM 1901 O O . GLY B 1 115 ? -15.219 -6.25 -2.625 1 97.75 115 GLY B O 1
ATOM 1902 N N . ARG B 1 116 ? -15.531 -4.27 -3.588 1 97.31 116 ARG B N 1
ATOM 1903 C CA . ARG B 1 116 ? -16.531 -3.852 -2.605 1 97.31 116 ARG B CA 1
ATOM 1904 C C . ARG B 1 116 ? -17.781 -4.715 -2.689 1 97.31 116 ARG B C 1
ATOM 1906 O O . ARG B 1 116 ? -18.438 -4.977 -1.676 1 97.31 116 ARG B O 1
ATOM 1913 N N . ASN B 1 117 ? -18.125 -5.074 -3.885 1 97.81 117 ASN B N 1
ATOM 1914 C CA . ASN B 1 117 ? -19.172 -6.055 -4.133 1 97.81 117 ASN B CA 1
ATOM 1915 C C . ASN B 1 117 ? -18.594 -7.387 -4.613 1 97.81 117 ASN B C 1
ATOM 1917 O O . ASN B 1 117 ? -18.922 -7.848 -5.711 1 97.81 117 ASN B O 1
ATOM 1921 N N . TRP B 1 118 ? -17.859 -8.023 -3.742 1 97 118 TRP B N 1
ATOM 1922 C CA . TRP B 1 118 ? -17 -9.164 -4.02 1 97 118 TRP B CA 1
ATOM 1923 C C . TRP B 1 118 ? -17.812 -10.336 -4.566 1 97 118 TRP B C 1
ATOM 1925 O O . TRP B 1 118 ? -17.5 -10.852 -5.645 1 97 118 TRP B O 1
ATOM 1935 N N . GLU B 1 119 ? -18.938 -10.711 -3.852 1 96.31 119 GLU B N 1
ATOM 1936 C CA . GLU B 1 119 ? -19.688 -11.906 -4.195 1 96.31 119 GLU B CA 1
ATOM 1937 C C . GLU B 1 119 ? -20.328 -11.773 -5.578 1 96.31 119 GLU B C 1
ATOM 1939 O O . GLU B 1 119 ? -20.469 -12.766 -6.301 1 96.31 119 GLU B O 1
ATOM 1944 N N . ASP B 1 120 ? -20.609 -10.578 -5.949 1 97 120 ASP B N 1
ATOM 1945 C CA . ASP B 1 120 ? -21.234 -10.328 -7.238 1 97 120 ASP B CA 1
ATOM 1946 C C . ASP B 1 120 ? -20.219 -10.359 -8.375 1 97 120 ASP B C 1
ATOM 1948 O O . ASP B 1 120 ? -20.594 -10.492 -9.539 1 97 120 ASP B O 1
ATOM 1952 N N . ASN B 1 121 ? -18.875 -10.234 -8.047 1 96.94 121 ASN B N 1
ATOM 1953 C CA . ASN B 1 121 ? -17.922 -9.945 -9.109 1 96.94 121 ASN B CA 1
ATOM 1954 C C . ASN B 1 121 ? -16.859 -11.031 -9.203 1 96.94 121 ASN B C 1
ATOM 1956 O O . ASN B 1 121 ? -16.203 -11.172 -10.242 1 96.94 121 ASN B O 1
ATOM 1960 N N . VAL B 1 122 ? -16.656 -11.859 -8.219 1 95.56 122 VAL B N 1
ATOM 1961 C CA . VAL B 1 122 ? -15.5 -12.727 -8.094 1 95.56 122 VAL B CA 1
ATOM 1962 C C . VAL B 1 122 ? -15.523 -13.773 -9.211 1 95.56 122 VAL B C 1
ATOM 1964 O O . VAL B 1 122 ? -14.469 -14.188 -9.703 1 95.56 122 VAL B O 1
ATOM 1967 N N . GLU B 1 123 ? -16.672 -14.203 -9.68 1 93.56 123 GLU B N 1
ATOM 1968 C CA . GLU B 1 123 ? -16.75 -15.234 -10.711 1 93.56 123 GLU B CA 1
ATOM 1969 C C . GLU B 1 123 ? -16.125 -14.766 -12.023 1 93.56 123 GLU B C 1
ATOM 1971 O O . GLU B 1 123 ? -15.578 -15.57 -12.773 1 93.56 123 GLU B O 1
ATOM 1976 N N . GLY B 1 124 ? -16.078 -13.461 -12.242 1 91.19 124 GLY B N 1
ATOM 1977 C CA . GLY B 1 124 ? -15.539 -12.914 -13.477 1 91.19 124 GLY B CA 1
ATOM 1978 C C . GLY B 1 124 ? -14.031 -13.008 -13.562 1 91.19 124 GLY B C 1
ATOM 1979 O O . GLY B 1 124 ? -13.445 -12.797 -14.633 1 91.19 124 GLY B O 1
ATOM 1980 N N . ILE B 1 125 ? -13.414 -13.273 -12.492 1 90.06 125 ILE B N 1
ATOM 1981 C CA . ILE B 1 125 ? -11.961 -13.328 -12.516 1 90.06 125 ILE B CA 1
ATOM 1982 C C . ILE B 1 125 ? -11.492 -14.75 -12.234 1 90.06 125 ILE B C 1
ATOM 1984 O O . ILE B 1 125 ? -10.289 -15.031 -12.234 1 90.06 125 ILE B O 1
ATOM 1988 N N . ARG B 1 126 ? -12.406 -15.602 -11.852 1 88 126 ARG B N 1
ATOM 1989 C CA . ARG B 1 126 ? -12.078 -17 -11.641 1 88 126 ARG B CA 1
ATOM 1990 C C . ARG B 1 126 ? -12.148 -17.781 -12.953 1 88 126 ARG B C 1
ATOM 1992 O O . ARG B 1 126 ? -12.867 -17.391 -13.875 1 88 126 ARG B O 1
#

Organism: Persicimonas caeni (NCBI:txid2292766)

InterPro domains:
  IPR006913 CENP-V/GFA domain [PF04828] (5-100)
  IPR006913 CENP-V/GFA domain [PS51891] (6-119)
  IPR011057 Mss4-like superfamily [SSF51316] (4-116)
  IPR052355 Centromere protein V-like [PTHR28620] (3-122)